Protein AF-A0A4Q7UZD8-F1 (afdb_monomer_lite)

Sequence (197 aa):
MGLLNLTPHPVRVYHEKTPDRIRDLDEGLLFRIDPTEAPARLAMSDVGITWDVMDDYNTNYLAPVRRVRFGQVDNLPDPEEGTWLVVPLLVARDQPDRRDLLFPTREVRNMDGTVVGCRGFGQVDCGDGDGVDLTLGWSNSDTGPTGMRLYALDAGESPRWAVPHARVAEVPLMERGHHEGDRFRLVFAGDRFGRMR

Radius of gyration: 23.86 Å; chains: 1; bounding box: 34×53×60 Å

pLDDT: mean 74.4, std 25.61, range [25.83, 98.5]

Secondary structure (DSSP, 8-state):
-EEEE-SSS-EEEE-TTS-SEESSSSTTEEEEEPBPSS--EEEEEEEEEEEEEEE-SS-EEEEEEEEEEEEEEES-PPP-TTEEEE--HHHHHH-TT-TTEEEEEEEEEETTS-EEEEEEEE------S---EEE---S-TTSGGGG-------TT----S--TT---------S----TT-EEE----SS------

Organism: Pseudonocardia sediminis (NCBI:txid1397368)

Foldseek 3Di:
DAEAELEPAKAWAFAPPDDLEDADLVVRTPDIHGHDPHHKDFDKDWPDWDFDWDDPPPDTDTDIDTDMDTDHIPPDDDDDPPYAYEHDPVNLVNCVVDPRYWYADQFRAYPVRHTPHHNDIDHDCSPPPDWAKAFADDLDPPPPPPDDWGFGDHPPDDDPRDDPPTPTDDDPDPDDDDDGGDIDTDDDPDDPDDDDD

Structure (mmCIF, N/CA/C/O backbone):
data_AF-A0A4Q7UZD8-F1
#
_entry.id   AF-A0A4Q7UZD8-F1
#
loop_
_atom_site.group_PDB
_atom_site.id
_atom_site.type_symbol
_atom_site.label_atom_id
_atom_site.label_alt_id
_atom_site.label_comp_id
_atom_site.label_asym_id
_atom_site.label_entity_id
_atom_site.label_seq_id
_atom_site.pdbx_PDB_ins_code
_atom_site.Cartn_x
_atom_site.Cartn_y
_atom_site.Cartn_z
_atom_site.occupancy
_atom_site.B_iso_or_equiv
_atom_site.auth_seq_id
_atom_site.auth_comp_id
_atom_site.auth_asym_id
_atom_site.auth_atom_id
_atom_site.pdbx_PDB_model_num
ATOM 1 N N . MET A 1 1 ? 0.522 -20.191 8.958 1.00 63.56 1 MET A N 1
ATOM 2 C CA . MET A 1 1 ? 0.437 -18.761 8.618 1.00 63.56 1 MET A CA 1
ATOM 3 C C . MET A 1 1 ? 0.032 -18.645 7.153 1.00 63.56 1 MET A C 1
ATOM 5 O O . MET A 1 1 ? 0.736 -19.221 6.329 1.00 63.56 1 MET A O 1
ATOM 9 N N . GLY A 1 2 ? -1.087 -17.996 6.836 1.00 89.50 2 GLY A N 1
ATOM 10 C CA . GLY A 1 2 ? -1.523 -17.681 5.472 1.00 89.50 2 GLY A CA 1
ATOM 11 C C . GLY A 1 2 ? -1.061 -16.290 5.032 1.00 89.50 2 GLY A C 1
ATOM 12 O O . GLY A 1 2 ? -0.738 -15.448 5.869 1.00 89.50 2 GLY A O 1
ATOM 13 N N . LEU A 1 3 ? -1.011 -16.053 3.720 1.00 94.38 3 LEU A N 1
ATOM 14 C CA . LEU A 1 3 ? -0.659 -14.758 3.135 1.00 94.38 3 LEU A CA 1
ATOM 15 C C . LEU A 1 3 ? -1.642 -14.432 2.010 1.00 94.38 3 LEU A C 1
ATOM 17 O O . LEU A 1 3 ? -1.726 -15.177 1.033 1.00 94.38 3 LEU A O 1
ATOM 21 N N . LEU A 1 4 ? -2.379 -13.332 2.153 1.00 96.44 4 LEU A N 1
ATOM 22 C CA . LEU A 1 4 ? -3.428 -12.922 1.222 1.00 96.44 4 LEU A CA 1
ATOM 23 C C . LEU A 1 4 ? -3.040 -11.624 0.516 1.00 96.44 4 LEU A C 1
ATOM 25 O O . LEU A 1 4 ? -2.710 -10.636 1.166 1.00 96.44 4 LEU A O 1
ATOM 29 N N . ASN A 1 5 ? -3.088 -11.605 -0.815 1.00 97.62 5 ASN A N 1
ATOM 30 C CA . ASN A 1 5 ? -2.762 -10.411 -1.588 1.00 97.62 5 ASN A CA 1
ATOM 31 C C . ASN A 1 5 ? -4.015 -9.576 -1.881 1.00 97.62 5 ASN A C 1
ATOM 33 O O . ASN A 1 5 ? -4.836 -9.915 -2.732 1.00 97.62 5 ASN A O 1
ATOM 37 N N . LEU A 1 6 ? -4.126 -8.447 -1.191 1.00 97.62 6 LEU A N 1
ATOM 38 C CA . LEU A 1 6 ? -5.164 -7.436 -1.367 1.00 97.62 6 LEU A CA 1
ATOM 39 C C . LEU A 1 6 ? -4.664 -6.244 -2.202 1.00 97.62 6 LEU A C 1
ATOM 41 O O . LEU A 1 6 ? -5.244 -5.162 -2.153 1.00 97.62 6 LEU A O 1
ATOM 45 N N . THR A 1 7 ? -3.585 -6.409 -2.970 1.00 95.81 7 THR A N 1
ATOM 46 C CA . THR A 1 7 ? -3.162 -5.437 -3.988 1.00 95.81 7 THR A CA 1
ATOM 47 C C . THR A 1 7 ? -3.746 -5.801 -5.363 1.00 95.81 7 THR A C 1
ATOM 49 O O . THR A 1 7 ? -4.088 -6.959 -5.589 1.00 95.81 7 THR A O 1
ATOM 52 N N . PRO A 1 8 ? -3.861 -4.856 -6.319 1.00 93.69 8 PRO A N 1
ATOM 53 C CA . PRO A 1 8 ? -4.478 -5.128 -7.626 1.00 93.69 8 PRO A CA 1
ATOM 54 C C . PRO A 1 8 ? -3.662 -6.034 -8.557 1.00 93.69 8 PRO A C 1
ATOM 56 O O . PRO A 1 8 ? -4.150 -6.435 -9.614 1.00 93.69 8 PRO A O 1
ATOM 59 N N . HIS A 1 9 ? -2.396 -6.292 -8.229 1.00 92.69 9 HIS A N 1
ATOM 60 C CA . HIS A 1 9 ? -1.462 -6.978 -9.113 1.00 92.69 9 HIS A CA 1
ATOM 61 C C . HIS A 1 9 ? -0.757 -8.122 -8.383 1.00 92.69 9 HIS A C 1
ATOM 63 O O . HIS A 1 9 ? -0.622 -8.086 -7.158 1.00 92.69 9 HIS A O 1
ATOM 69 N N . PRO A 1 10 ? -0.274 -9.141 -9.114 1.00 95.50 10 PRO A N 1
ATOM 70 C CA . PRO A 1 10 ? 0.515 -10.202 -8.510 1.00 95.50 10 PRO A CA 1
ATOM 71 C C . PRO A 1 10 ? 1.761 -9.647 -7.826 1.00 95.50 10 PRO A C 1
ATOM 73 O O . PRO A 1 10 ? 2.527 -8.890 -8.428 1.00 95.50 10 PRO A O 1
ATOM 76 N N . VAL A 1 11 ? 1.996 -10.078 -6.591 1.00 97.00 11 VAL A N 1
ATOM 77 C CA . VAL A 1 11 ? 3.209 -9.738 -5.850 1.00 97.00 11 VAL A CA 1
ATOM 78 C C . VAL A 1 11 ? 4.218 -10.857 -6.058 1.00 97.00 11 VAL A C 1
ATOM 80 O O . VAL A 1 11 ? 3.999 -11.989 -5.629 1.00 97.00 11 VAL A O 1
ATOM 83 N N . ARG A 1 12 ? 5.321 -10.546 -6.742 1.00 98.00 12 ARG A N 1
ATOM 84 C CA . ARG A 1 12 ? 6.487 -11.431 -6.850 1.00 98.00 12 ARG A CA 1
ATOM 85 C C . ARG A 1 12 ? 7.491 -11.067 -5.771 1.00 98.00 12 ARG A C 1
ATOM 87 O O . ARG A 1 12 ? 7.874 -9.901 -5.668 1.00 98.00 12 ARG A O 1
ATOM 94 N N . VAL A 1 13 ? 7.920 -12.065 -5.011 1.00 98.06 13 VAL A N 1
ATOM 95 C CA . VAL A 1 13 ? 8.935 -11.912 -3.973 1.00 98.06 13 VAL A CA 1
ATOM 96 C C . VAL A 1 13 ? 10.220 -12.559 -4.457 1.00 98.06 13 VAL A C 1
ATOM 98 O O . VAL A 1 13 ? 10.238 -13.745 -4.783 1.00 98.06 13 VAL A O 1
ATOM 101 N N . TYR A 1 14 ? 11.284 -11.772 -4.513 1.00 98.50 14 TYR A N 1
ATOM 102 C CA . TYR A 1 14 ? 12.610 -12.189 -4.945 1.00 98.50 14 TYR A CA 1
ATOM 103 C C . TYR A 1 14 ? 13.543 -12.374 -3.753 1.00 98.50 14 TYR A C 1
ATOM 105 O O . TYR A 1 14 ? 13.327 -11.827 -2.671 1.00 98.50 14 TYR A O 1
ATOM 113 N N . HIS A 1 15 ? 14.612 -13.129 -3.968 1.00 98.25 15 HIS A N 1
ATOM 114 C CA . HIS A 1 15 ? 15.669 -13.301 -2.992 1.00 98.25 15 HIS A CA 1
ATOM 115 C C . HIS A 1 15 ? 16.351 -11.960 -2.686 1.00 98.25 15 HIS A C 1
ATOM 117 O O . HIS A 1 15 ? 16.566 -11.136 -3.568 1.00 98.25 15 HIS A O 1
ATOM 123 N N . GLU A 1 16 ? 16.776 -11.761 -1.440 1.00 96.88 16 GLU A N 1
ATOM 124 C CA . GLU A 1 16 ? 17.434 -10.531 -0.967 1.00 96.88 16 GLU A CA 1
ATOM 125 C C . GLU A 1 16 ? 18.644 -10.108 -1.823 1.00 96.88 16 GLU A C 1
ATOM 127 O O . GLU A 1 16 ? 18.924 -8.925 -1.992 1.00 96.88 16 GLU A O 1
ATOM 132 N N . LYS A 1 17 ? 19.352 -11.088 -2.394 1.00 96.75 17 LYS A N 1
ATOM 133 C CA . LYS A 1 17 ? 20.517 -10.874 -3.273 1.00 96.75 17 LYS A CA 1
ATOM 134 C C . LYS A 1 17 ? 20.163 -10.561 -4.731 1.00 96.75 17 LYS A C 1
ATOM 136 O O . LYS A 1 17 ? 21.075 -10.268 -5.500 1.00 96.75 17 LYS A O 1
ATOM 141 N N . THR A 1 18 ? 18.894 -10.658 -5.128 1.00 97.25 18 THR A N 1
ATOM 142 C CA . THR A 1 18 ? 18.463 -10.302 -6.485 1.00 97.25 18 THR A CA 1
ATOM 143 C C . THR A 1 18 ? 18.780 -8.823 -6.728 1.00 97.25 18 THR A C 1
ATOM 145 O O . THR A 1 18 ? 18.475 -7.996 -5.862 1.00 97.25 18 THR A O 1
ATOM 148 N N . PRO A 1 19 ? 19.413 -8.462 -7.857 1.00 96.12 19 PRO A N 1
ATOM 149 C CA . PRO A 1 19 ? 19.775 -7.079 -8.145 1.00 96.12 19 PRO A CA 1
ATOM 150 C C . PRO A 1 19 ? 18.537 -6.191 -8.312 1.00 96.12 19 PRO A C 1
ATOM 152 O O . PRO A 1 19 ? 17.430 -6.666 -8.551 1.00 96.12 19 PRO A O 1
ATOM 155 N N . ASP A 1 20 ? 18.724 -4.872 -8.223 1.00 95.81 20 ASP A N 1
ATOM 156 C CA . ASP A 1 20 ? 17.628 -3.901 -8.382 1.00 95.81 20 ASP A CA 1
ATOM 157 C C . ASP A 1 20 ? 16.955 -3.970 -9.756 1.00 95.81 20 ASP A C 1
ATOM 159 O O . ASP A 1 20 ? 15.787 -3.599 -9.895 1.00 95.81 20 ASP A O 1
ATOM 163 N N . ARG A 1 21 ? 17.695 -4.434 -10.769 1.00 97.12 21 ARG A N 1
ATOM 164 C CA . ARG A 1 21 ? 17.216 -4.614 -12.135 1.00 97.12 21 ARG A CA 1
ATOM 165 C C . ARG A 1 21 ? 17.503 -6.022 -12.623 1.00 97.12 21 ARG A C 1
ATOM 167 O O . ARG A 1 21 ? 18.649 -6.459 -12.582 1.00 97.12 21 ARG A O 1
ATOM 174 N N . ILE A 1 22 ? 16.468 -6.675 -13.136 1.00 97.12 22 ILE A N 1
ATOM 175 C CA . ILE A 1 22 ? 16.534 -8.013 -13.727 1.00 97.12 22 ILE A CA 1
ATOM 176 C C . ILE A 1 22 ? 16.013 -7.985 -15.165 1.00 97.12 22 ILE A C 1
ATOM 178 O O . ILE A 1 22 ? 15.185 -7.145 -15.535 1.00 97.12 22 ILE A O 1
ATOM 182 N N . ARG A 1 23 ? 16.515 -8.903 -15.995 1.00 96.19 23 ARG A N 1
ATOM 183 C CA . ARG A 1 23 ? 15.996 -9.129 -17.354 1.00 96.19 23 ARG A CA 1
ATOM 184 C C . ARG A 1 23 ? 15.004 -10.290 -17.380 1.00 96.19 23 ARG A C 1
ATOM 186 O O . ARG A 1 23 ? 14.003 -10.195 -18.082 1.00 96.19 23 ARG A O 1
ATOM 193 N N . ASP A 1 24 ? 15.292 -11.345 -16.628 1.00 95.94 24 ASP A N 1
ATOM 194 C CA . ASP A 1 24 ? 14.446 -12.526 -16.492 1.00 95.94 24 ASP A CA 1
ATOM 195 C C . ASP A 1 24 ? 13.641 -12.438 -15.187 1.00 95.94 24 ASP A C 1
ATOM 197 O O . ASP A 1 24 ? 14.206 -12.151 -14.135 1.00 95.94 24 ASP A O 1
ATOM 201 N N . LEU A 1 25 ? 12.324 -12.645 -15.259 1.00 94.25 25 LEU A N 1
ATOM 202 C CA . LEU A 1 25 ? 11.423 -12.560 -14.103 1.00 94.25 25 LEU A CA 1
ATOM 203 C C . LEU A 1 25 ? 11.497 -13.784 -13.189 1.00 94.25 25 LEU A C 1
ATOM 205 O O . LEU A 1 25 ? 11.001 -13.719 -12.064 1.00 94.25 25 LEU A O 1
ATOM 209 N N . ASP A 1 26 ? 12.093 -14.877 -13.658 1.00 95.44 26 ASP A N 1
ATOM 210 C CA . ASP A 1 26 ? 12.259 -16.089 -12.859 1.00 95.44 26 ASP A CA 1
ATOM 211 C C . ASP A 1 26 ? 13.594 -16.081 -12.088 1.00 95.44 26 ASP A C 1
ATOM 213 O O . ASP A 1 26 ? 13.777 -16.836 -11.128 1.00 95.44 26 ASP A O 1
ATOM 217 N N . GLU A 1 27 ? 14.521 -15.180 -12.438 1.00 93.25 27 GLU A N 1
ATOM 218 C CA . GLU A 1 27 ? 15.825 -15.071 -11.786 1.00 93.25 27 GLU A CA 1
ATOM 219 C C . GLU A 1 27 ? 15.692 -14.607 -10.326 1.00 93.25 27 GLU A C 1
ATOM 221 O O . GLU A 1 27 ? 15.364 -13.460 -10.012 1.00 93.25 27 GLU A O 1
ATOM 226 N N . GLY A 1 28 ? 15.977 -15.525 -9.400 1.00 95.06 28 GLY A N 1
ATOM 227 C CA . GLY A 1 28 ? 15.896 -15.264 -7.966 1.00 95.06 28 GLY A CA 1
ATOM 228 C C . GLY A 1 28 ? 14.466 -15.106 -7.444 1.00 95.06 28 GLY A C 1
ATOM 229 O O . GLY A 1 28 ? 14.298 -14.616 -6.328 1.00 95.06 28 GLY A O 1
ATOM 230 N N . LEU A 1 29 ? 13.446 -15.494 -8.218 1.00 98.06 29 LEU A N 1
ATOM 231 C CA . LEU A 1 29 ? 12.058 -15.533 -7.764 1.00 98.06 29 LEU A CA 1
ATOM 232 C C . LEU A 1 29 ? 11.904 -16.596 -6.667 1.00 98.06 29 LEU A C 1
ATOM 234 O O . LEU A 1 29 ? 12.245 -17.760 -6.865 1.00 98.06 29 LEU A O 1
ATOM 238 N N . LEU A 1 30 ? 11.381 -16.200 -5.508 1.00 97.44 30 LEU A N 1
ATOM 239 C CA . LEU A 1 30 ? 11.072 -17.122 -4.414 1.00 97.44 30 LEU A CA 1
ATOM 240 C C . LEU A 1 30 ? 9.645 -17.643 -4.535 1.00 97.44 30 LEU A C 1
ATOM 242 O O . LEU A 1 30 ? 9.412 -18.847 -4.491 1.00 97.44 30 LEU A O 1
ATOM 246 N N . PHE A 1 31 ? 8.683 -16.730 -4.667 1.00 96.62 31 PHE A N 1
ATOM 247 C CA . PHE A 1 31 ? 7.274 -17.071 -4.822 1.00 96.62 31 PHE A CA 1
ATOM 248 C C . PHE A 1 31 ? 6.472 -15.899 -5.390 1.00 96.62 31 PHE A C 1
ATOM 250 O O . PHE A 1 31 ? 6.917 -14.748 -5.425 1.00 96.62 31 PHE A O 1
ATOM 257 N N . ARG A 1 32 ? 5.253 -16.214 -5.827 1.00 96.75 32 ARG A N 1
ATOM 258 C CA . ARG A 1 32 ? 4.264 -15.272 -6.347 1.00 96.75 32 ARG A CA 1
ATOM 259 C C . ARG A 1 32 ? 2.961 -15.426 -5.571 1.00 96.75 32 ARG A C 1
ATOM 261 O O . ARG A 1 32 ? 2.536 -16.546 -5.313 1.00 96.75 32 ARG A O 1
ATOM 268 N N . ILE A 1 33 ? 2.325 -14.301 -5.256 1.00 96.69 33 ILE A N 1
ATOM 269 C CA . ILE A 1 33 ? 1.005 -14.248 -4.626 1.00 96.69 33 ILE A CA 1
ATOM 270 C C . ILE A 1 33 ? 0.050 -13.551 -5.592 1.00 96.69 33 ILE A C 1
ATOM 272 O O . ILE A 1 33 ? 0.226 -12.368 -5.906 1.00 96.69 33 ILE A O 1
ATOM 276 N N . ASP A 1 34 ? -0.944 -14.278 -6.085 1.00 96.88 34 ASP A N 1
ATOM 277 C CA . ASP A 1 34 ? -1.954 -13.714 -6.976 1.00 96.88 34 ASP A CA 1
ATOM 278 C C . ASP A 1 34 ? -2.943 -12.828 -6.212 1.00 96.88 34 ASP A C 1
ATOM 280 O O . ASP A 1 34 ? -3.218 -13.091 -5.040 1.00 96.88 34 ASP A O 1
ATOM 284 N N . PRO A 1 35 ? -3.432 -11.746 -6.841 1.00 96.75 35 PRO A N 1
ATOM 285 C CA . PRO A 1 35 ? -4.376 -10.843 -6.206 1.00 96.75 35 PRO A CA 1
ATOM 286 C C . PRO A 1 35 ? -5.700 -11.558 -5.932 1.00 96.75 35 PRO A C 1
ATOM 288 O O . PRO A 1 35 ? -6.142 -12.410 -6.703 1.00 96.75 35 PRO A O 1
ATOM 291 N N . THR A 1 36 ? -6.344 -11.175 -4.839 1.00 95.38 36 THR A N 1
ATOM 292 C CA . THR A 1 36 ? -7.742 -11.527 -4.574 1.00 95.38 36 THR A CA 1
ATOM 293 C C . THR A 1 36 ? -8.690 -10.788 -5.517 1.00 95.38 36 THR A C 1
ATOM 295 O O . THR A 1 36 ? -8.329 -9.784 -6.135 1.00 95.38 36 THR A O 1
ATOM 298 N N . GLU A 1 37 ? -9.932 -11.265 -5.605 1.00 92.31 37 GLU A N 1
ATOM 299 C CA . GLU A 1 37 ? -10.975 -10.634 -6.425 1.00 92.31 37 GLU A CA 1
ATOM 300 C C . GLU A 1 37 ? -11.352 -9.225 -5.938 1.00 92.31 37 GLU A C 1
ATOM 302 O O . GLU A 1 37 ? -11.777 -8.391 -6.737 1.00 92.31 37 GLU A O 1
ATOM 307 N N . ALA A 1 38 ? -11.157 -8.941 -4.645 1.00 93.56 38 ALA A N 1
ATOM 308 C CA . ALA A 1 38 ? -11.487 -7.667 -4.016 1.00 93.56 38 ALA A CA 1
ATOM 309 C C . ALA A 1 38 ? -10.258 -7.046 -3.318 1.00 93.56 38 ALA A C 1
ATOM 311 O O . ALA A 1 38 ? -10.108 -7.170 -2.103 1.00 93.56 38 ALA A O 1
ATOM 312 N N . PRO A 1 39 ? -9.370 -6.359 -4.063 1.00 95.06 39 PRO A N 1
ATOM 313 C CA . PRO A 1 39 ? -8.236 -5.652 -3.481 1.00 95.06 39 PRO A CA 1
ATOM 314 C C . PRO A 1 39 ? -8.673 -4.565 -2.492 1.00 95.06 39 PRO A C 1
ATOM 316 O O . PRO A 1 39 ? -9.605 -3.801 -2.769 1.00 95.06 39 PRO A O 1
ATOM 319 N N . ALA A 1 40 ? -7.935 -4.439 -1.391 1.00 95.75 40 ALA A N 1
ATOM 320 C CA . ALA A 1 40 ? -8.118 -3.371 -0.422 1.00 95.75 40 ALA A CA 1
ATOM 321 C C . ALA A 1 40 ? -7.672 -2.038 -1.031 1.00 95.75 40 ALA A C 1
ATOM 323 O O . ALA A 1 40 ? -6.594 -1.926 -1.635 1.00 95.75 40 ALA A O 1
ATOM 324 N N . ARG A 1 41 ? -8.494 -1.002 -0.871 1.00 93.19 41 ARG A N 1
ATOM 325 C CA . ARG A 1 41 ? -8.234 0.305 -1.476 1.00 93.19 41 ARG A CA 1
ATOM 326 C C . ARG A 1 41 ? -8.690 1.423 -0.559 1.00 93.19 41 ARG A C 1
ATOM 328 O O . ARG A 1 41 ? -9.793 1.400 -0.039 1.00 93.19 41 ARG A O 1
ATOM 335 N N . LEU A 1 42 ? -7.845 2.439 -0.434 1.00 93.56 42 LEU A N 1
ATOM 336 C CA . LEU A 1 42 ? -8.239 3.703 0.167 1.00 93.56 42 LEU A CA 1
ATOM 337 C C . LEU A 1 42 ? -9.153 4.445 -0.814 1.00 93.56 42 LEU A C 1
ATOM 339 O O . LEU A 1 42 ? -8.736 4.737 -1.945 1.00 93.56 42 LEU A O 1
ATOM 343 N N . ALA A 1 43 ? -10.392 4.718 -0.406 1.00 90.31 43 ALA A N 1
ATOM 344 C CA . ALA A 1 43 ? -11.347 5.456 -1.217 1.00 90.31 43 ALA A CA 1
ATOM 345 C C . ALA A 1 43 ? -10.779 6.834 -1.574 1.00 90.31 43 ALA A C 1
ATOM 347 O O . ALA A 1 43 ? -10.112 7.488 -0.771 1.00 90.31 43 ALA A O 1
ATOM 348 N N . MET A 1 44 ? -11.036 7.284 -2.799 1.00 91.50 44 MET A N 1
ATOM 349 C CA . MET A 1 44 ? -10.484 8.530 -3.315 1.00 91.50 44 MET A CA 1
ATOM 350 C C . MET A 1 44 ? -11.518 9.225 -4.194 1.00 91.50 44 MET A C 1
ATOM 352 O O . MET A 1 44 ? -11.945 8.679 -5.210 1.00 91.50 44 MET A O 1
ATOM 356 N N . SER A 1 45 ? -11.906 10.439 -3.813 1.00 90.94 45 SER A N 1
ATOM 357 C CA . SER A 1 45 ? -12.861 11.265 -4.557 1.00 90.94 45 SER A CA 1
ATOM 358 C C . SER A 1 45 ? -12.183 12.515 -5.110 1.00 90.94 45 SER A C 1
ATOM 360 O O . SER A 1 45 ? -11.418 13.169 -4.396 1.00 90.94 45 SER A O 1
ATOM 362 N N . ASP A 1 46 ? -12.498 12.871 -6.355 1.00 92.12 46 ASP A N 1
ATOM 363 C CA . ASP A 1 46 ? -12.143 14.176 -6.917 1.00 92.12 46 ASP A CA 1
ATOM 364 C C . ASP A 1 46 ? -12.968 15.270 -6.231 1.00 92.12 46 ASP A C 1
ATOM 366 O O . ASP A 1 46 ? -14.185 15.139 -6.091 1.00 92.12 46 ASP A O 1
ATOM 370 N N . VAL A 1 47 ? -12.301 16.332 -5.787 1.00 92.25 47 VAL A N 1
ATOM 371 C CA . VAL A 1 47 ? -12.948 17.505 -5.182 1.00 92.25 47 VAL A CA 1
ATOM 372 C C . VAL A 1 47 ? -12.824 18.757 -6.054 1.00 92.25 47 VAL A C 1
ATOM 374 O O . VAL A 1 47 ? -13.297 19.820 -5.656 1.00 92.25 47 VAL A O 1
ATOM 377 N N . GLY A 1 48 ? -12.215 18.647 -7.238 1.00 92.38 48 GLY A N 1
ATOM 378 C CA . GLY A 1 48 ? -12.140 19.701 -8.242 1.00 92.38 48 GLY A CA 1
ATOM 379 C C . GLY A 1 48 ? -10.796 19.753 -8.970 1.00 92.38 48 GLY A C 1
ATOM 380 O O . GLY A 1 48 ? -9.804 19.144 -8.569 1.00 92.38 48 GLY A O 1
ATOM 381 N N . ILE A 1 49 ? -10.755 20.552 -10.035 1.00 92.44 49 ILE A N 1
ATOM 382 C CA . ILE A 1 49 ? -9.546 20.819 -10.820 1.00 92.44 49 ILE A CA 1
ATOM 383 C C . ILE A 1 49 ? -9.238 22.313 -10.735 1.00 92.44 49 ILE A C 1
ATOM 385 O O . ILE A 1 49 ? -10.108 23.142 -11.006 1.00 92.44 49 ILE A O 1
ATOM 389 N N . THR A 1 50 ? -8.003 22.650 -10.370 1.00 91.69 50 THR A N 1
ATOM 390 C CA . THR A 1 50 ? -7.438 23.995 -10.531 1.00 91.69 50 THR A CA 1
ATOM 391 C C . THR A 1 50 ? -6.459 23.995 -11.698 1.00 91.69 50 THR A C 1
ATOM 393 O O . THR A 1 50 ? -5.955 22.946 -12.086 1.00 91.69 50 THR A O 1
ATOM 396 N N . TRP A 1 51 ? -6.214 25.156 -12.297 1.00 91.38 51 TRP A N 1
ATOM 397 C CA . TRP A 1 51 ? -5.134 25.331 -13.266 1.00 91.38 51 TRP A CA 1
ATOM 398 C C . TRP A 1 51 ? -4.062 26.171 -12.598 1.00 91.38 51 TRP A C 1
ATOM 400 O O . TRP A 1 51 ? -4.329 27.323 -12.258 1.00 91.38 51 TRP A O 1
ATOM 410 N N . ASP A 1 52 ? -2.888 25.589 -12.392 1.00 88.62 52 ASP A N 1
ATOM 411 C CA . ASP A 1 52 ? -1.775 26.260 -11.729 1.00 88.62 52 ASP A CA 1
ATOM 412 C C . ASP A 1 52 ? -0.619 26.465 -12.707 1.00 88.62 52 ASP A C 1
ATOM 414 O O . ASP A 1 52 ? -0.411 25.683 -13.642 1.00 88.62 52 ASP A O 1
ATOM 418 N N . VAL A 1 53 ? 0.114 27.557 -12.495 1.00 88.88 53 VAL A N 1
ATOM 419 C CA . VAL A 1 53 ? 1.344 27.844 -13.232 1.00 88.88 53 VAL A CA 1
ATOM 420 C C . VAL A 1 53 ? 2.484 27.103 -12.548 1.00 88.88 53 VAL A C 1
ATOM 422 O O . VAL A 1 53 ? 2.762 27.326 -11.372 1.00 88.88 53 VAL A O 1
ATOM 425 N N . MET A 1 54 ? 3.133 26.217 -13.293 1.00 87.38 54 MET A N 1
ATOM 426 C CA . MET A 1 54 ? 4.331 25.499 -12.878 1.00 87.38 54 MET A CA 1
ATOM 427 C C . MET A 1 54 ? 5.528 26.100 -13.616 1.00 87.38 54 MET A C 1
ATOM 429 O O . MET A 1 54 ? 5.471 26.265 -14.833 1.00 87.38 54 MET A O 1
ATOM 433 N N . ASP A 1 55 ? 6.587 26.426 -12.883 1.00 88.75 55 ASP A N 1
ATOM 434 C CA . ASP A 1 55 ? 7.819 27.021 -13.413 1.00 88.75 55 ASP A CA 1
ATOM 435 C C . ASP A 1 55 ? 8.946 25.973 -13.388 1.00 88.75 55 ASP A C 1
ATOM 437 O O . ASP A 1 55 ? 9.179 25.346 -12.350 1.00 88.75 55 ASP A O 1
ATOM 441 N N . ASP A 1 56 ? 9.625 25.758 -14.522 1.00 81.94 56 ASP A N 1
ATOM 442 C CA . ASP A 1 56 ? 10.825 24.907 -14.631 1.00 81.94 56 ASP A CA 1
ATOM 443 C C . ASP A 1 56 ? 12.147 25.700 -14.708 1.00 81.94 56 ASP A C 1
ATOM 445 O O . ASP A 1 56 ? 13.142 25.217 -15.252 1.00 81.94 56 ASP A O 1
ATOM 449 N N . TYR A 1 57 ? 12.168 26.906 -14.132 1.00 74.00 57 TYR A N 1
ATOM 450 C CA . TYR A 1 57 ? 13.217 27.935 -14.190 1.00 74.00 57 TYR A CA 1
ATOM 451 C C . TYR A 1 57 ? 13.347 28.664 -15.532 1.00 74.00 57 TYR A C 1
ATOM 453 O O . TYR A 1 57 ? 13.866 29.781 -15.551 1.00 74.00 57 TYR A O 1
ATOM 461 N N . ASN A 1 58 ? 12.903 28.073 -16.646 1.00 81.12 58 ASN A N 1
ATOM 462 C CA . ASN A 1 58 ? 13.022 28.670 -17.980 1.00 81.12 58 ASN A CA 1
ATOM 463 C C . ASN A 1 58 ? 11.676 28.840 -18.690 1.00 81.12 58 ASN A C 1
ATOM 465 O O . ASN A 1 58 ? 11.599 29.572 -19.681 1.00 81.12 58 ASN A O 1
ATOM 469 N N . THR A 1 59 ? 10.622 28.147 -18.264 1.00 82.81 59 THR A N 1
ATOM 470 C CA . THR A 1 59 ? 9.307 28.199 -18.905 1.00 82.81 59 THR A CA 1
ATOM 471 C C . THR A 1 59 ? 8.186 27.997 -17.891 1.00 82.81 59 THR A C 1
ATOM 473 O O . THR A 1 59 ? 8.241 27.125 -17.027 1.00 82.81 59 THR A O 1
ATOM 476 N N . ASN A 1 60 ? 7.125 28.789 -18.057 1.00 88.75 60 ASN A N 1
ATOM 477 C CA . ASN A 1 60 ? 5.882 28.636 -17.315 1.00 88.75 60 ASN A CA 1
ATOM 478 C C . ASN A 1 60 ? 4.913 27.735 -18.086 1.00 88.75 60 ASN A C 1
ATOM 480 O O . ASN A 1 60 ? 4.525 28.052 -19.214 1.00 88.75 60 ASN A O 1
ATOM 484 N N . TYR A 1 61 ? 4.469 26.656 -17.449 1.00 90.69 61 TYR A N 1
ATOM 485 C CA . TYR A 1 61 ? 3.441 25.753 -17.958 1.00 90.69 61 TYR A CA 1
ATOM 486 C C . TYR A 1 61 ? 2.150 25.940 -17.172 1.00 90.69 61 TYR A C 1
ATOM 488 O O . TYR A 1 61 ? 2.167 25.993 -15.946 1.00 90.69 61 TYR A O 1
ATOM 496 N N . LEU A 1 62 ? 1.017 25.989 -17.871 1.00 92.31 62 LEU A N 1
ATOM 497 C CA . LEU A 1 62 ? -0.286 25.885 -17.226 1.00 92.31 62 LEU A CA 1
ATOM 498 C C . LEU A 1 62 ? -0.670 24.406 -17.148 1.00 92.31 62 LEU A C 1
ATOM 500 O O . LEU A 1 62 ? -0.872 23.766 -18.182 1.00 92.31 62 LEU A O 1
ATOM 504 N N . ALA A 1 63 ? -0.773 23.869 -15.936 1.00 91.94 63 ALA A N 1
ATOM 505 C CA . ALA A 1 63 ? -1.082 22.463 -15.714 1.00 91.94 63 ALA A CA 1
ATOM 506 C C . ALA A 1 63 ? -2.381 22.297 -14.913 1.00 91.94 63 ALA A C 1
ATOM 508 O O . ALA A 1 63 ? -2.614 23.034 -13.949 1.00 91.94 63 ALA A O 1
ATOM 509 N N . PRO A 1 64 ? -3.236 21.324 -15.274 1.00 94.06 64 PRO A N 1
ATOM 510 C CA . PRO A 1 64 ? -4.393 20.989 -14.466 1.00 94.06 64 PRO A CA 1
ATOM 511 C C . PRO A 1 64 ? -3.935 20.236 -13.210 1.00 94.06 64 PRO A C 1
ATOM 513 O O . PRO A 1 64 ? -3.336 19.163 -13.288 1.00 94.06 64 PRO A O 1
ATOM 516 N N . VAL A 1 65 ? -4.261 20.776 -12.043 1.00 93.38 65 VAL A N 1
ATOM 517 C CA . VAL A 1 65 ? -4.012 20.167 -10.738 1.00 93.38 65 VAL A CA 1
ATOM 518 C C . VAL A 1 65 ? -5.327 19.624 -10.203 1.00 93.38 65 VAL A C 1
ATOM 520 O O . VAL A 1 65 ? -6.257 20.365 -9.878 1.00 93.38 65 VAL A O 1
ATOM 523 N N . ARG A 1 66 ? -5.416 18.297 -10.109 1.00 93.56 66 ARG A N 1
ATOM 524 C CA . ARG A 1 66 ? -6.586 17.627 -9.543 1.00 93.56 66 ARG A CA 1
ATOM 525 C C . ARG A 1 66 ? -6.462 17.578 -8.027 1.00 93.56 66 ARG A C 1
ATOM 527 O O . ARG A 1 66 ? -5.492 17.041 -7.492 1.00 93.56 66 ARG A O 1
ATOM 534 N N . ARG A 1 67 ? -7.463 18.109 -7.333 1.00 91.69 67 ARG A N 1
ATOM 535 C CA . ARG A 1 67 ? -7.565 18.020 -5.879 1.00 91.69 67 ARG A CA 1
ATOM 536 C C . ARG A 1 67 ? -8.360 16.782 -5.516 1.00 91.69 67 ARG A C 1
ATOM 538 O O . ARG A 1 67 ? -9.414 16.510 -6.077 1.00 91.69 67 ARG A O 1
ATOM 545 N N . VAL A 1 68 ? -7.845 16.025 -4.563 1.00 92.31 68 VAL A N 1
ATOM 546 C CA . VAL A 1 68 ? -8.355 14.695 -4.235 1.00 92.31 68 VAL A CA 1
ATOM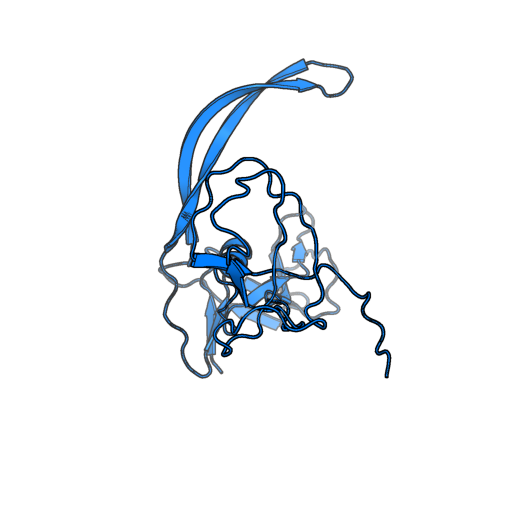 547 C C . VAL A 1 68 ? -8.518 14.584 -2.730 1.00 92.31 68 VAL A C 1
ATOM 549 O O . VAL A 1 68 ? -7.721 15.130 -1.966 1.00 92.31 68 VAL A O 1
ATOM 552 N N . ARG A 1 69 ? -9.579 13.907 -2.301 1.00 91.31 69 ARG A N 1
ATOM 553 C CA . ARG A 1 69 ? -9.854 13.619 -0.895 1.00 91.31 69 ARG A CA 1
ATOM 554 C C . ARG A 1 69 ? -9.834 12.112 -0.698 1.00 91.31 69 ARG A C 1
ATOM 556 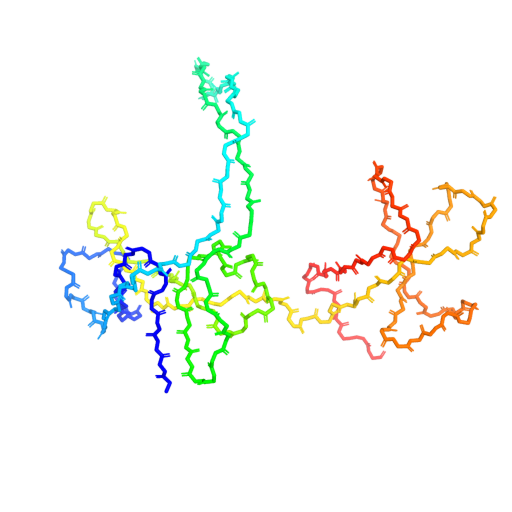O O . ARG A 1 69 ? -10.500 11.396 -1.444 1.00 91.31 69 ARG A O 1
ATOM 563 N N . PHE A 1 70 ? -9.080 11.664 0.298 1.00 89.62 70 PHE A N 1
ATOM 564 C CA . PHE A 1 70 ? -9.103 10.276 0.742 1.00 89.62 70 PHE A CA 1
ATOM 565 C C . PHE A 1 70 ? -10.290 10.044 1.681 1.00 89.62 70 PHE A C 1
ATOM 567 O O . PHE A 1 70 ? -10.625 10.911 2.492 1.00 89.62 70 PHE A O 1
ATOM 574 N N . GLY A 1 71 ? -10.960 8.912 1.496 1.00 89.81 71 GLY A N 1
ATOM 575 C CA . GLY A 1 71 ? -12.053 8.424 2.329 1.00 89.81 71 GLY A CA 1
ATOM 576 C C . GLY A 1 71 ? -11.602 7.244 3.186 1.00 89.81 71 GLY A C 1
ATOM 577 O O . GLY A 1 71 ? -10.441 7.166 3.564 1.00 89.81 71 GLY A O 1
ATOM 578 N N . GLN A 1 72 ? -12.529 6.337 3.483 1.00 92.62 72 GLN A N 1
ATOM 579 C CA . GLN A 1 72 ? -12.248 5.119 4.244 1.00 92.62 72 GLN A CA 1
ATOM 580 C C . GLN A 1 72 ? -11.556 4.057 3.379 1.00 92.62 72 GLN A C 1
ATOM 582 O O . GLN A 1 72 ? -11.554 4.142 2.148 1.00 92.62 72 GLN A O 1
ATOM 587 N N . VAL A 1 73 ? -10.969 3.052 4.023 1.00 94.31 73 VAL A N 1
ATOM 588 C CA . VAL A 1 73 ? -10.498 1.849 3.335 1.00 94.31 73 VAL A CA 1
ATOM 589 C C . VAL A 1 73 ? -11.681 0.931 3.038 1.00 94.31 73 VAL A C 1
ATOM 591 O O . VAL A 1 73 ? -12.423 0.552 3.939 1.00 94.31 73 VAL A O 1
ATOM 594 N N . ASP A 1 74 ? -11.801 0.527 1.778 1.00 93.50 74 ASP A N 1
ATOM 595 C CA . ASP A 1 74 ? -12.759 -0.466 1.305 1.00 93.50 74 ASP A CA 1
ATOM 596 C C . ASP A 1 74 ? -12.075 -1.827 1.097 1.00 93.50 74 ASP A C 1
ATOM 598 O O . ASP A 1 74 ? -10.876 -1.898 0.801 1.00 93.50 74 ASP A O 1
ATOM 602 N N . ASN A 1 75 ? -12.859 -2.910 1.187 1.00 95.38 75 ASN A N 1
ATOM 603 C CA . ASN A 1 75 ? -12.439 -4.302 0.946 1.00 95.38 75 ASN A CA 1
ATOM 604 C C . ASN A 1 75 ? -11.247 -4.774 1.798 1.00 95.38 75 ASN A C 1
ATOM 606 O O . ASN A 1 75 ? -10.471 -5.630 1.374 1.00 95.38 75 ASN A O 1
ATOM 610 N N . LEU A 1 76 ? -11.090 -4.220 3.000 1.00 96.12 76 LEU A N 1
ATOM 611 C CA . LEU A 1 76 ? -10.132 -4.716 3.978 1.00 96.12 76 LEU A CA 1
ATOM 612 C C . LEU A 1 76 ? -10.860 -5.635 4.970 1.00 96.12 76 LEU A C 1
ATOM 614 O O . LEU A 1 76 ? -11.674 -5.135 5.744 1.00 96.12 76 LEU A O 1
ATOM 618 N N . PRO A 1 77 ? -10.606 -6.955 4.959 1.00 94.81 77 PRO A N 1
ATOM 619 C CA . PRO A 1 77 ? -11.205 -7.859 5.927 1.00 94.81 77 PRO A CA 1
ATOM 620 C C . PRO A 1 77 ? -10.678 -7.598 7.345 1.00 94.81 77 PRO A C 1
ATOM 622 O O . PRO A 1 77 ? -9.594 -7.026 7.553 1.00 94.81 77 PRO A O 1
ATOM 625 N N . ASP A 1 78 ? -11.458 -8.051 8.324 1.00 94.12 78 ASP A N 1
ATOM 626 C CA . ASP A 1 78 ? -11.052 -8.066 9.725 1.00 94.12 78 ASP A CA 1
ATOM 627 C C . ASP A 1 78 ? -9.792 -8.932 9.922 1.00 94.12 78 ASP A C 1
ATOM 629 O O . ASP A 1 78 ? -9.565 -9.873 9.154 1.00 94.12 78 ASP A O 1
ATOM 633 N N . PRO A 1 79 ? -8.947 -8.617 10.921 1.00 92.69 79 PRO A N 1
ATOM 634 C CA . PRO A 1 79 ? -7.766 -9.419 11.209 1.00 92.69 79 PRO A CA 1
ATOM 635 C C . PRO A 1 79 ? -8.152 -10.851 11.596 1.00 92.69 79 PRO A C 1
ATOM 637 O O . PRO A 1 79 ? -9.021 -11.064 12.441 1.00 92.69 79 PRO A O 1
ATOM 640 N N . GLU A 1 80 ? -7.445 -11.828 11.032 1.00 91.81 80 GLU A N 1
ATOM 641 C CA . GLU A 1 80 ? -7.603 -13.248 11.349 1.00 91.81 80 GLU A CA 1
ATOM 642 C C . GLU A 1 80 ? -6.284 -13.816 11.881 1.00 91.81 80 GLU A C 1
ATOM 644 O O . GLU A 1 80 ? -5.206 -13.559 11.335 1.00 91.81 80 GLU A O 1
ATOM 649 N N . GLU A 1 81 ? -6.354 -14.596 12.962 1.00 91.62 81 GLU A N 1
ATOM 650 C CA . GLU A 1 81 ? -5.166 -15.180 13.578 1.00 91.62 81 GLU A CA 1
ATOM 651 C C . GLU A 1 81 ? -4.403 -16.065 12.583 1.00 91.62 81 GLU A C 1
ATOM 653 O O . GLU A 1 81 ? -4.945 -16.971 11.953 1.00 91.62 81 GLU A O 1
ATOM 658 N N . GLY A 1 82 ? -3.101 -15.806 12.453 1.00 91.75 82 GLY A N 1
ATOM 659 C CA . GLY A 1 82 ? -2.244 -16.561 11.549 1.00 91.75 82 GLY A CA 1
ATOM 660 C C . GLY A 1 82 ? -2.393 -16.188 10.073 1.00 91.75 82 GLY A C 1
ATOM 661 O O . GLY A 1 82 ? -1.802 -16.888 9.250 1.00 91.75 82 GLY A O 1
ATOM 662 N N . THR A 1 83 ? -3.087 -15.105 9.720 1.00 94.38 83 THR A N 1
ATOM 663 C CA . THR A 1 83 ? -3.161 -14.589 8.344 1.00 94.38 83 THR A CA 1
ATOM 664 C C . THR A 1 83 ? -2.495 -13.220 8.242 1.00 94.38 83 THR A C 1
ATOM 666 O O . THR A 1 83 ? -2.755 -12.323 9.033 1.00 94.38 83 THR A O 1
ATOM 669 N N . TRP A 1 84 ? -1.635 -13.056 7.238 1.00 96.75 84 TRP A N 1
ATOM 670 C CA . TRP A 1 84 ? -1.056 -11.770 6.856 1.00 96.75 84 TRP A CA 1
ATOM 671 C C . TRP A 1 84 ? -1.759 -11.217 5.617 1.00 96.75 84 TRP A C 1
ATOM 673 O O . TRP A 1 84 ? -1.961 -11.948 4.642 1.00 96.75 84 TRP A O 1
ATOM 683 N N . LEU A 1 85 ? -2.068 -9.920 5.619 1.00 97.75 85 LEU A N 1
ATOM 684 C CA . LEU A 1 85 ? -2.707 -9.237 4.494 1.00 97.75 85 LEU A CA 1
ATOM 685 C C . LEU A 1 85 ? -1.704 -8.313 3.796 1.00 97.75 85 LEU A C 1
ATOM 687 O O . LEU A 1 85 ? -1.207 -7.354 4.384 1.00 97.75 85 LEU A O 1
ATOM 691 N N . VAL A 1 86 ? -1.413 -8.576 2.523 1.00 98.00 86 VAL A N 1
ATOM 692 C CA . VAL A 1 86 ? -0.566 -7.711 1.695 1.00 98.00 86 VAL A CA 1
ATOM 693 C C . VAL A 1 86 ? -1.432 -6.628 1.059 1.00 98.00 86 VAL A C 1
ATOM 695 O O . VAL A 1 86 ? -2.267 -6.921 0.208 1.00 98.00 86 VAL A O 1
ATOM 698 N N . VAL A 1 87 ? -1.217 -5.375 1.445 1.00 97.62 87 VAL A N 1
ATOM 699 C CA . VAL A 1 87 ? -1.997 -4.203 1.022 1.00 97.62 87 VAL A CA 1
ATOM 700 C C . VAL A 1 87 ? -1.089 -3.123 0.409 1.00 97.62 87 VAL A C 1
ATOM 702 O O . VAL A 1 87 ? 0.132 -3.144 0.596 1.00 97.62 87 VAL A O 1
ATOM 705 N N . PRO A 1 88 ? -1.639 -2.139 -0.329 1.00 95.44 88 PRO A N 1
ATOM 706 C CA . PRO A 1 88 ? -0.881 -0.952 -0.718 1.00 95.44 88 PRO A CA 1
ATOM 707 C C . PRO A 1 88 ? -0.404 -0.157 0.509 1.00 95.44 88 PRO A C 1
ATOM 709 O O . PRO A 1 88 ? -1.130 -0.048 1.495 1.00 95.44 88 PRO A O 1
ATOM 712 N N . LEU A 1 89 ? 0.765 0.491 0.425 1.00 94.12 89 LEU A N 1
ATOM 713 C CA . LEU A 1 89 ? 1.321 1.292 1.531 1.00 94.12 89 LEU A CA 1
ATOM 714 C C . LEU A 1 89 ? 0.337 2.345 2.073 1.00 94.12 89 LEU A C 1
ATOM 716 O O . LEU A 1 89 ? 0.298 2.577 3.275 1.00 94.12 89 LEU A O 1
ATOM 720 N N . LEU A 1 90 ? -0.465 2.974 1.207 1.00 93.31 90 LEU A N 1
ATOM 721 C CA . LEU A 1 90 ? -1.476 3.949 1.637 1.00 93.31 90 LEU A CA 1
ATOM 722 C C . LEU A 1 90 ? -2.547 3.323 2.538 1.00 93.31 90 LEU A C 1
ATOM 724 O O . LEU A 1 90 ? -2.941 3.953 3.508 1.00 93.31 90 LEU A O 1
ATOM 728 N N . VAL A 1 91 ? -2.969 2.086 2.255 1.00 95.38 91 VAL A N 1
ATOM 729 C CA . VAL A 1 91 ? -3.930 1.354 3.094 1.00 95.38 91 VAL A CA 1
ATOM 730 C C . VAL A 1 91 ? -3.294 0.993 4.434 1.00 95.38 91 VAL A C 1
ATOM 732 O O . VAL A 1 91 ? -3.890 1.249 5.471 1.00 95.38 91 VAL A O 1
ATOM 735 N N . ALA A 1 92 ? -2.060 0.474 4.432 1.00 94.12 92 ALA A N 1
ATOM 736 C CA . ALA A 1 92 ? -1.352 0.167 5.676 1.00 94.12 92 ALA A CA 1
ATOM 737 C C . ALA A 1 92 ? -1.142 1.416 6.554 1.00 94.12 92 ALA A C 1
ATOM 739 O O . ALA A 1 92 ? -1.257 1.343 7.770 1.00 94.12 92 ALA A O 1
ATOM 740 N N . ARG A 1 93 ? -0.853 2.576 5.946 1.00 91.75 93 ARG A N 1
ATOM 741 C CA . ARG A 1 93 ? -0.676 3.849 6.667 1.00 91.75 93 ARG A CA 1
ATOM 742 C C . ARG A 1 93 ? -1.969 4.420 7.233 1.00 91.75 93 ARG A C 1
ATOM 744 O O . ARG A 1 93 ? -1.918 5.066 8.272 1.00 91.75 93 ARG A O 1
ATOM 751 N N . ASP A 1 94 ? -3.087 4.216 6.545 1.00 92.38 94 ASP A N 1
ATOM 752 C CA . ASP A 1 94 ? -4.407 4.648 7.012 1.00 92.38 94 ASP A CA 1
ATOM 753 C C . ASP A 1 94 ? -4.923 3.783 8.176 1.00 92.38 94 ASP A C 1
ATOM 755 O O . ASP A 1 94 ? -5.800 4.198 8.924 1.00 92.38 94 ASP A O 1
ATOM 759 N N . GLN A 1 95 ? -4.335 2.599 8.367 1.00 90.44 95 GLN A N 1
ATOM 760 C CA . GLN A 1 95 ? -4.717 1.623 9.387 1.00 90.44 95 GLN A CA 1
ATOM 761 C C . GLN A 1 95 ? -3.556 1.353 10.368 1.00 90.44 95 GLN A C 1
ATOM 763 O O . GLN A 1 95 ? -3.088 0.217 10.466 1.00 90.44 95 GLN A O 1
ATOM 768 N N . PRO A 1 96 ? -3.063 2.373 11.102 1.00 84.25 96 PRO A N 1
ATOM 769 C CA . PRO A 1 96 ? -1.840 2.269 11.903 1.00 84.25 96 PRO A CA 1
ATOM 770 C C . PRO A 1 96 ? -1.935 1.264 13.058 1.00 84.25 96 PRO A C 1
ATOM 772 O O . PRO A 1 96 ? -0.914 0.737 13.484 1.00 84.25 96 PRO A O 1
ATOM 775 N N . ASP A 1 97 ? -3.140 0.962 13.547 1.00 83.50 97 ASP A N 1
ATOM 776 C CA . ASP A 1 97 ? -3.339 0.013 14.649 1.00 83.50 97 ASP A CA 1
ATOM 777 C C . ASP A 1 97 ? -3.367 -1.460 14.174 1.00 83.50 97 ASP A C 1
ATOM 779 O O . ASP A 1 97 ? -3.375 -2.389 14.988 1.00 83.50 97 ASP A O 1
ATOM 783 N N . ARG A 1 98 ? -3.374 -1.709 12.855 1.00 87.69 98 ARG A N 1
ATOM 784 C CA . ARG A 1 98 ? -3.447 -3.058 12.274 1.00 87.69 98 ARG A CA 1
ATOM 785 C C . ARG A 1 98 ? -2.056 -3.677 12.111 1.00 87.69 98 ARG A C 1
ATOM 787 O O . ARG A 1 98 ? -1.308 -3.372 11.183 1.00 87.69 98 ARG A O 1
ATOM 794 N N . ARG A 1 99 ? -1.737 -4.622 12.999 1.00 89.81 99 ARG A N 1
ATOM 795 C CA . ARG A 1 99 ? -0.443 -5.335 13.053 1.00 89.81 99 ARG A CA 1
ATOM 796 C C . ARG A 1 99 ? -0.344 -6.558 12.139 1.00 89.81 99 ARG A C 1
ATOM 798 O O . ARG A 1 99 ? 0.684 -7.223 12.148 1.00 89.81 99 ARG A O 1
ATOM 805 N N . ASP A 1 100 ? -1.379 -6.863 11.368 1.00 94.38 100 ASP A N 1
ATOM 806 C CA . ASP A 1 100 ? -1.459 -7.966 10.398 1.00 94.38 100 ASP A CA 1
ATOM 807 C C . ASP A 1 100 ? -1.259 -7.502 8.940 1.00 94.38 100 ASP A C 1
ATOM 809 O O . ASP A 1 100 ? -1.309 -8.308 8.006 1.00 94.38 100 ASP A O 1
ATOM 813 N N . LEU A 1 101 ? -1.028 -6.200 8.729 1.00 96.19 101 LEU A N 1
ATOM 814 C CA . LEU A 1 101 ? -0.838 -5.620 7.401 1.00 96.19 101 LEU A CA 1
ATOM 815 C C . LEU A 1 101 ? 0.636 -5.586 7.006 1.00 96.19 101 LEU A C 1
ATOM 817 O O . LEU A 1 101 ? 1.505 -5.147 7.764 1.00 96.19 101 LEU A O 1
ATOM 821 N N . LEU A 1 102 ? 0.883 -5.993 5.765 1.00 97.00 102 LEU A N 1
ATOM 822 C CA . LEU A 1 102 ? 2.170 -5.946 5.089 1.00 97.00 102 LEU A CA 1
ATOM 823 C C . LEU A 1 102 ? 2.045 -5.132 3.802 1.00 97.00 102 LEU A C 1
ATOM 825 O O . LEU A 1 102 ? 1.018 -5.170 3.132 1.00 97.00 102 LEU A O 1
ATOM 829 N N . PHE A 1 103 ? 3.111 -4.451 3.397 1.00 96.81 103 PHE A N 1
ATOM 830 C CA . PHE A 1 103 ? 3.203 -3.834 2.072 1.00 96.81 103 PHE A CA 1
ATOM 831 C C . PHE A 1 103 ? 4.507 -4.241 1.374 1.00 96.81 103 PHE A C 1
ATOM 833 O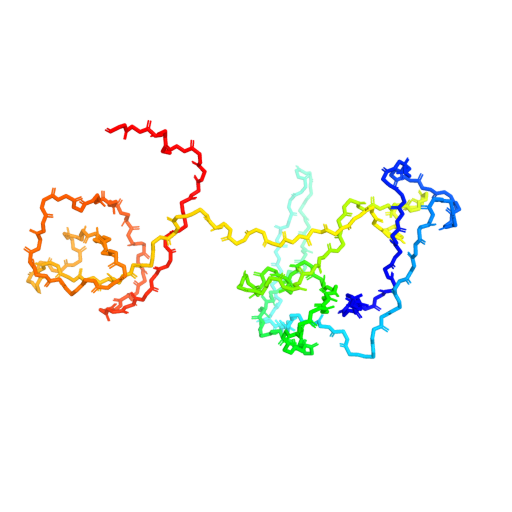 O . PHE A 1 103 ? 5.531 -4.396 2.042 1.00 96.81 103 PHE A O 1
ATOM 840 N N . PRO A 1 104 ? 4.525 -4.424 0.041 1.00 97.06 104 PRO A N 1
ATOM 841 C CA . PRO A 1 104 ? 5.761 -4.717 -0.686 1.00 97.06 104 PRO A CA 1
ATOM 842 C C . PRO A 1 104 ? 6.826 -3.628 -0.470 1.00 97.06 104 PRO A C 1
ATOM 844 O O . PRO A 1 104 ? 6.525 -2.439 -0.557 1.00 97.06 104 PRO A O 1
ATOM 847 N N . THR A 1 105 ? 8.079 -4.019 -0.220 1.00 96.31 105 THR A N 1
ATOM 848 C CA . THR A 1 105 ? 9.213 -3.090 -0.053 1.00 96.31 105 THR A CA 1
ATOM 849 C C . THR A 1 105 ? 10.484 -3.610 -0.725 1.00 96.31 105 THR A C 1
ATOM 851 O O . THR A 1 105 ? 10.618 -4.801 -1.003 1.00 96.31 105 THR A O 1
ATOM 854 N N . ARG A 1 106 ? 11.451 -2.718 -0.970 1.00 96.38 106 ARG A N 1
ATOM 855 C CA . ARG A 1 106 ? 12.708 -3.023 -1.680 1.00 96.38 106 ARG A CA 1
ATOM 856 C C . ARG A 1 106 ? 12.435 -3.577 -3.073 1.00 96.38 106 ARG A C 1
ATOM 858 O O . ARG A 1 106 ? 12.747 -4.726 -3.391 1.00 96.38 106 ARG A O 1
ATOM 865 N N . GLU A 1 107 ? 11.808 -2.722 -3.870 1.00 96.69 107 GLU A N 1
ATOM 866 C CA . GLU A 1 107 ? 11.351 -2.995 -5.229 1.00 96.69 107 GLU A CA 1
ATOM 867 C C . GLU A 1 107 ? 12.450 -3.608 -6.100 1.00 96.69 107 GLU A C 1
ATOM 869 O O . GLU A 1 107 ? 13.621 -3.232 -6.012 1.00 96.69 107 GLU A O 1
ATOM 874 N N . VAL A 1 108 ? 12.042 -4.534 -6.961 1.00 97.56 108 VAL A N 1
ATOM 875 C CA . VAL A 1 108 ? 12.839 -5.067 -8.065 1.00 97.56 108 VAL A CA 1
ATOM 876 C C . VAL A 1 108 ? 12.177 -4.604 -9.352 1.00 97.56 108 VAL A C 1
ATOM 878 O O . VAL A 1 108 ? 10.951 -4.678 -9.496 1.00 97.56 108 VAL A O 1
ATOM 881 N N . ARG A 1 109 ? 12.978 -4.091 -10.282 1.00 97.62 109 ARG A N 1
ATOM 882 C CA . ARG A 1 109 ? 12.505 -3.524 -11.544 1.00 97.62 109 ARG A CA 1
ATOM 883 C C . ARG A 1 109 ? 12.995 -4.352 -12.721 1.00 97.62 109 ARG A C 1
ATOM 885 O O . ARG A 1 109 ? 14.026 -5.013 -12.644 1.00 97.62 109 ARG A O 1
ATOM 892 N N . ASN A 1 110 ? 12.271 -4.308 -13.829 1.00 96.38 110 ASN A N 1
ATOM 893 C CA . ASN A 1 110 ? 12.813 -4.796 -15.090 1.00 96.38 110 ASN A CA 1
ATOM 894 C C . ASN A 1 110 ? 13.801 -3.778 -15.690 1.00 96.38 110 ASN A C 1
ATOM 896 O O . ASN A 1 110 ? 14.011 -2.674 -15.166 1.00 96.38 110 ASN A O 1
ATOM 900 N N . MET A 1 111 ? 14.402 -4.139 -16.822 1.00 96.81 111 MET A N 1
ATOM 901 C CA . MET A 1 111 ? 15.319 -3.252 -17.542 1.00 96.81 111 MET A CA 1
ATOM 902 C C . MET A 1 111 ? 14.661 -1.938 -17.993 1.00 96.81 111 MET A C 1
ATOM 904 O O . MET A 1 111 ? 15.326 -0.904 -17.961 1.00 96.81 111 MET A O 1
ATOM 908 N N . ASP A 1 112 ? 13.354 -1.940 -18.267 1.00 95.94 112 ASP A N 1
ATOM 909 C CA . ASP A 1 112 ? 12.576 -0.743 -18.630 1.00 95.94 112 ASP A CA 1
ATOM 910 C C . ASP A 1 112 ? 12.241 0.155 -17.422 1.00 95.94 112 ASP A C 1
ATOM 912 O O . ASP A 1 112 ? 11.645 1.219 -17.564 1.00 95.94 112 ASP A O 1
ATOM 916 N N . GLY A 1 113 ? 12.618 -0.255 -16.206 1.00 93.94 113 GLY A N 1
ATOM 917 C CA . GLY A 1 113 ? 12.359 0.487 -14.972 1.00 93.94 113 GLY A CA 1
ATOM 918 C C . GLY A 1 113 ? 10.971 0.267 -14.367 1.00 93.94 113 GLY A C 1
ATOM 919 O O . GLY A 1 113 ? 10.669 0.875 -13.338 1.00 93.94 113 GLY A O 1
ATOM 920 N N . THR A 1 114 ? 10.152 -0.617 -14.937 1.00 95.12 114 THR A N 1
ATOM 921 C CA . THR A 1 114 ? 8.859 -1.026 -14.367 1.00 95.12 114 THR A CA 1
ATOM 922 C C . THR A 1 114 ? 9.088 -1.896 -13.136 1.00 95.12 114 THR A C 1
ATOM 924 O O . THR A 1 114 ? 9.924 -2.796 -13.167 1.00 95.12 114 THR A O 1
ATOM 927 N N . VAL A 1 115 ? 8.352 -1.649 -12.051 1.00 95.25 115 VAL A N 1
ATOM 928 C CA . VAL A 1 115 ? 8.395 -2.502 -10.851 1.00 95.25 115 VAL A CA 1
ATOM 929 C C . VAL A 1 115 ? 7.763 -3.855 -11.174 1.00 95.25 115 VAL A C 1
ATOM 931 O O . VAL A 1 115 ? 6.615 -3.916 -11.607 1.00 95.25 115 VAL A O 1
ATOM 934 N N . VAL A 1 116 ? 8.511 -4.938 -10.962 1.00 96.06 116 VAL A N 1
ATOM 935 C CA . VAL A 1 116 ? 8.082 -6.318 -11.262 1.00 96.06 116 VAL A CA 1
ATOM 936 C C . VAL A 1 116 ? 7.949 -7.201 -10.022 1.00 96.06 116 VAL A C 1
ATOM 938 O O . VAL A 1 116 ? 7.471 -8.332 -10.122 1.00 96.06 116 VAL A O 1
ATOM 941 N N . GLY A 1 117 ? 8.341 -6.689 -8.856 1.00 96.75 117 GLY A N 1
ATOM 942 C CA . GLY A 1 117 ? 8.134 -7.313 -7.554 1.00 96.75 117 GLY A CA 1
ATOM 943 C C . GLY A 1 117 ? 8.952 -6.631 -6.462 1.00 96.75 117 GLY A C 1
ATOM 944 O O . GLY A 1 117 ? 9.331 -5.465 -6.590 1.00 96.75 117 GLY A O 1
ATOM 945 N N . CYS A 1 118 ? 9.218 -7.355 -5.383 1.00 97.94 118 CYS A N 1
ATOM 946 C CA . CYS A 1 118 ? 9.886 -6.849 -4.189 1.00 97.94 118 CYS A CA 1
ATOM 947 C C . CYS A 1 118 ? 10.822 -7.905 -3.583 1.00 97.94 118 CYS A C 1
ATOM 949 O O . CYS A 1 118 ? 10.716 -9.085 -3.903 1.00 97.94 118 CYS A O 1
ATOM 951 N N . ARG A 1 119 ? 11.744 -7.496 -2.705 1.00 98.06 119 ARG A N 1
ATOM 952 C CA . ARG A 1 119 ? 12.608 -8.425 -1.936 1.00 98.06 119 ARG A CA 1
ATOM 953 C C . ARG A 1 119 ? 12.105 -8.703 -0.527 1.00 98.06 119 ARG A C 1
ATOM 955 O O . ARG A 1 119 ? 12.641 -9.555 0.171 1.00 98.06 119 ARG A O 1
ATOM 962 N N . GLY A 1 120 ? 11.071 -7.990 -0.102 1.00 96.44 120 GLY A N 1
ATOM 963 C CA . GLY A 1 120 ? 10.465 -8.218 1.193 1.00 96.44 120 GLY A CA 1
ATOM 964 C C . GLY A 1 120 ? 9.178 -7.441 1.380 1.00 96.44 120 GLY A C 1
ATOM 965 O O . GLY A 1 120 ? 8.653 -6.808 0.457 1.00 96.44 120 GLY A O 1
ATOM 966 N N . PHE A 1 121 ? 8.707 -7.487 2.619 1.00 96.88 121 PHE A N 1
ATOM 967 C CA . PHE A 1 121 ? 7.539 -6.763 3.083 1.00 96.88 121 PHE A CA 1
ATOM 968 C C . PHE A 1 121 ? 7.935 -5.794 4.191 1.00 96.88 121 PHE A C 1
ATOM 970 O O . PHE A 1 121 ? 8.797 -6.095 5.013 1.00 96.88 121 PHE A O 1
ATOM 977 N N . GLY A 1 122 ? 7.327 -4.616 4.170 1.00 94.62 122 GLY A N 1
ATOM 978 C CA . GLY A 1 122 ? 7.356 -3.670 5.269 1.00 94.62 122 GLY A CA 1
ATOM 979 C C . GLY A 1 122 ? 6.069 -3.759 6.074 1.00 94.62 122 GLY A C 1
ATOM 980 O O . GLY A 1 122 ? 5.034 -4.203 5.575 1.00 94.62 122 GLY A O 1
ATOM 981 N N . GLN A 1 123 ? 6.153 -3.290 7.308 1.00 93.00 123 GLN A N 1
ATOM 982 C CA . GLN A 1 123 ? 5.019 -3.014 8.171 1.00 93.00 123 GLN A CA 1
ATOM 983 C C . GLN A 1 123 ? 5.119 -1.553 8.603 1.00 93.00 123 GLN A C 1
ATOM 985 O O . GLN A 1 123 ? 6.219 -1.001 8.688 1.00 93.00 123 GLN A O 1
ATOM 990 N N . VAL A 1 124 ? 3.974 -0.899 8.789 1.00 87.75 124 VAL A N 1
ATOM 991 C CA . VAL A 1 124 ? 3.973 0.451 9.344 1.00 87.75 124 VAL A CA 1
ATOM 992 C C . VAL A 1 124 ? 4.347 0.315 10.808 1.00 87.75 124 VAL A C 1
ATOM 994 O O . VAL A 1 124 ? 3.635 -0.326 11.572 1.00 87.75 124 VAL A O 1
ATOM 997 N N . ASP A 1 125 ? 5.487 0.887 11.174 1.00 74.81 125 ASP A N 1
ATOM 998 C CA . ASP A 1 125 ? 5.816 1.080 12.573 1.00 74.81 125 ASP A CA 1
ATOM 999 C C . ASP A 1 125 ? 4.902 2.189 13.093 1.00 74.81 125 ASP A C 1
ATOM 1001 O O . ASP A 1 125 ? 5.042 3.358 12.724 1.00 74.81 125 ASP A O 1
ATOM 1005 N N . CYS A 1 126 ? 3.912 1.808 13.894 1.00 58.22 126 CYS A N 1
ATOM 1006 C CA . CYS A 1 126 ? 3.047 2.747 14.596 1.00 58.22 126 CYS A CA 1
ATOM 1007 C C . CYS A 1 126 ? 3.797 3.517 15.690 1.00 58.22 126 CYS A C 1
ATOM 1009 O O . CYS A 1 126 ? 3.210 4.402 16.309 1.00 58.22 126 CYS A O 1
ATOM 1011 N N . GLY A 1 127 ? 5.087 3.221 15.894 1.00 51.62 127 GLY A N 1
ATOM 1012 C CA . GLY A 1 127 ? 5.861 3.750 16.988 1.00 51.62 127 GLY A CA 1
ATOM 1013 C C . GLY A 1 127 ? 5.258 3.228 18.277 1.00 51.62 127 GLY A C 1
ATOM 1014 O O . GLY A 1 127 ? 4.574 3.961 18.980 1.00 51.62 127 GLY A O 1
ATOM 1015 N N . ASP A 1 128 ? 5.593 1.995 18.654 1.00 45.94 128 ASP A N 1
ATOM 1016 C CA . ASP A 1 128 ? 5.445 1.538 20.047 1.00 45.94 128 ASP A CA 1
ATOM 1017 C C . ASP A 1 128 ? 6.394 2.322 21.004 1.00 45.94 128 ASP A C 1
ATOM 1019 O O . ASP A 1 128 ? 6.718 1.870 22.099 1.00 45.94 128 ASP A O 1
ATOM 1023 N N . GLY A 1 129 ? 6.874 3.505 20.598 1.00 45.69 129 GLY A N 1
ATOM 1024 C CA . GLY A 1 129 ? 7.599 4.446 21.432 1.00 45.69 129 GLY A CA 1
ATOM 1025 C C . GLY A 1 129 ? 6.621 5.355 22.158 1.00 45.69 129 GLY A C 1
ATOM 1026 O O . GLY A 1 129 ? 6.224 6.373 21.603 1.00 45.69 129 GLY A O 1
ATOM 1027 N N . ASP A 1 130 ? 6.263 4.976 23.387 1.00 43.62 130 ASP A N 1
ATOM 1028 C CA . ASP A 1 130 ? 5.873 5.860 24.497 1.00 43.62 130 ASP A CA 1
ATOM 1029 C C . ASP A 1 130 ? 4.989 7.076 24.126 1.00 43.62 130 ASP A C 1
ATOM 1031 O O . ASP A 1 130 ? 5.181 8.192 24.615 1.00 43.62 130 ASP A O 1
ATOM 1035 N N . GLY A 1 131 ? 4.021 6.890 23.226 1.00 43.41 131 GLY A N 1
ATOM 1036 C CA . GLY A 1 131 ? 3.032 7.907 22.895 1.00 43.41 131 GLY A CA 1
ATOM 1037 C C . GLY A 1 131 ? 1.988 7.967 24.001 1.00 43.41 131 GLY A C 1
ATOM 1038 O O . GLY A 1 131 ? 1.248 7.008 24.204 1.00 43.41 131 GLY A O 1
ATOM 1039 N N . VAL A 1 132 ? 1.924 9.084 24.720 1.00 48.50 132 VAL A N 1
ATOM 1040 C CA . VAL A 1 132 ? 0.904 9.314 25.751 1.00 48.50 132 VAL A CA 1
ATOM 1041 C C . VAL A 1 132 ? -0.364 9.852 25.094 1.00 48.50 132 VAL A C 1
ATOM 1043 O O . VAL A 1 132 ? -0.315 10.842 24.357 1.00 48.50 132 VAL A O 1
ATOM 1046 N N . ASP A 1 133 ? -1.500 9.210 25.362 1.00 43.84 133 ASP A N 1
ATOM 1047 C CA . ASP A 1 133 ? -2.812 9.753 25.010 1.00 43.84 133 ASP A CA 1
ATOM 1048 C C . ASP A 1 133 ? -3.105 10.953 25.910 1.00 43.84 133 ASP A C 1
ATOM 1050 O O . ASP A 1 133 ? -3.061 10.854 27.136 1.00 43.84 133 ASP A O 1
ATOM 1054 N N . LEU A 1 134 ? -3.414 12.098 25.303 1.00 49.19 134 LEU A N 1
ATOM 1055 C CA . LEU A 1 134 ? -3.642 13.339 26.031 1.00 49.19 134 LEU A CA 1
ATOM 1056 C C . LEU A 1 134 ? -5.095 13.768 25.907 1.00 49.19 134 LEU A C 1
ATOM 1058 O O . LEU A 1 134 ? -5.676 13.784 24.819 1.00 49.19 134 LEU A O 1
ATOM 1062 N N . THR A 1 135 ? -5.662 14.168 27.041 1.00 45.78 135 THR A N 1
ATOM 1063 C CA . THR A 1 135 ? -6.954 14.853 27.097 1.00 45.78 135 THR A CA 1
ATOM 1064 C C . THR A 1 135 ? -6.701 16.328 27.372 1.00 45.78 135 THR A C 1
ATOM 1066 O O . THR A 1 135 ? -6.006 16.661 28.333 1.00 45.78 135 THR A O 1
ATOM 1069 N N . LEU A 1 136 ? -7.264 17.217 26.550 1.00 49.84 136 LEU A N 1
ATOM 1070 C CA . LEU A 1 136 ? -7.236 18.648 26.848 1.00 49.84 136 LEU A CA 1
ATOM 1071 C C . LEU A 1 136 ? -8.055 18.941 28.108 1.00 49.84 136 LEU A C 1
ATOM 1073 O O . LEU A 1 136 ? -9.235 18.596 28.178 1.00 49.84 136 LEU A O 1
ATOM 1077 N N . GLY A 1 137 ? -7.436 19.621 29.073 1.00 46.22 137 GLY A N 1
ATOM 1078 C CA . GLY A 1 137 ? -8.104 20.175 30.247 1.00 46.22 137 GLY A CA 1
ATOM 1079 C C . GLY A 1 137 ? -7.743 21.646 30.434 1.00 46.22 137 GLY A C 1
ATOM 1080 O O . GLY A 1 137 ? -6.608 22.052 30.173 1.00 46.22 137 GLY A O 1
ATOM 1081 N N . TRP A 1 138 ? -8.702 22.448 30.892 1.00 49.50 138 TRP A N 1
ATOM 1082 C CA . TRP A 1 138 ? -8.481 23.862 31.199 1.00 49.50 138 TRP A CA 1
ATOM 1083 C C . TRP A 1 138 ? -8.017 24.014 32.645 1.00 49.50 138 TRP A C 1
ATOM 1085 O O . TRP A 1 138 ? -8.630 23.461 33.556 1.00 49.50 138 TRP A O 1
ATOM 1095 N N . SER A 1 139 ? -6.958 24.790 32.886 1.00 43.34 139 SER A N 1
ATOM 1096 C CA . SER A 1 139 ? -6.530 25.097 34.258 1.00 43.34 139 SER A CA 1
ATOM 1097 C C . SER A 1 139 ? -7.224 26.318 34.865 1.00 43.34 139 SER A C 1
ATOM 1099 O O . SER A 1 139 ? -7.124 26.504 36.071 1.00 43.34 139 SER A O 1
ATOM 1101 N N . ASN A 1 140 ? -7.945 27.123 34.075 1.00 44.19 140 ASN A N 1
ATOM 1102 C CA . ASN A 1 140 ? -8.770 28.233 34.560 1.00 44.19 140 ASN A CA 1
ATOM 1103 C C . ASN A 1 140 ? -9.873 28.573 33.550 1.00 44.19 140 ASN A C 1
ATOM 1105 O O . ASN A 1 140 ? -9.580 28.832 32.383 1.00 44.19 140 ASN A O 1
ATOM 1109 N N . SER A 1 141 ? -11.125 28.644 34.006 1.00 48.75 141 SER A N 1
ATOM 1110 C CA . SER A 1 141 ? -12.270 29.091 33.197 1.00 48.75 141 SER A CA 1
ATOM 1111 C C . SER A 1 141 ? -12.207 30.572 32.800 1.00 48.75 141 SER A C 1
ATOM 1113 O O . SER A 1 141 ? -12.909 30.988 31.883 1.00 48.75 141 SER A O 1
ATOM 1115 N N . ASP A 1 142 ? -11.357 31.362 33.465 1.00 43.69 142 ASP A N 1
ATOM 1116 C CA . ASP A 1 142 ? -11.477 32.826 33.476 1.00 43.69 142 ASP A CA 1
ATOM 1117 C C . ASP A 1 142 ? -10.435 33.571 32.616 1.00 43.69 142 ASP A C 1
ATOM 1119 O O . ASP A 1 142 ? -10.546 34.782 32.436 1.00 43.69 142 ASP A O 1
ATOM 1123 N N . THR A 1 143 ? -9.417 32.897 32.062 1.00 48.69 143 THR A N 1
ATOM 1124 C CA . THR A 1 143 ? -8.304 33.573 31.350 1.00 48.69 143 THR A CA 1
ATOM 1125 C C . THR A 1 143 ? -8.398 33.569 29.825 1.00 48.69 143 THR A C 1
ATOM 1127 O O . THR A 1 143 ? -7.625 34.269 29.169 1.00 48.69 143 THR A O 1
ATOM 1130 N N . GLY A 1 144 ? -9.331 32.816 29.238 1.00 45.66 144 GLY A N 1
ATOM 1131 C CA . GLY A 1 144 ? -9.458 32.712 27.783 1.00 45.66 144 GLY A CA 1
ATOM 1132 C C . GLY A 1 144 ? -8.170 32.239 27.067 1.00 45.66 144 GLY A C 1
ATOM 1133 O O . GLY A 1 144 ? -7.224 31.769 27.706 1.00 45.66 144 GLY A O 1
ATOM 1134 N N . PRO A 1 145 ? -8.110 32.336 25.725 1.00 42.12 145 PRO A N 1
ATOM 1135 C CA . PRO A 1 145 ? -7.108 31.662 24.887 1.00 42.12 145 PRO A CA 1
ATOM 1136 C C . PRO A 1 145 ? -5.666 32.198 24.988 1.00 42.12 145 PRO A C 1
ATOM 1138 O O . PRO A 1 145 ? -4.759 31.629 24.390 1.00 42.12 145 PRO A O 1
ATOM 1141 N N . THR A 1 146 ? -5.411 33.269 25.738 1.00 41.97 146 THR A N 1
ATOM 1142 C CA . THR A 1 146 ? -4.099 33.945 25.797 1.00 41.97 146 THR A CA 1
ATOM 1143 C C . THR A 1 146 ? -3.167 33.459 26.916 1.00 41.97 146 THR A C 1
ATOM 1145 O O . THR A 1 146 ? -2.083 34.009 27.083 1.00 41.97 146 THR A O 1
ATOM 1148 N N . GLY A 1 147 ? -3.554 32.421 27.669 1.00 41.19 147 GLY A N 1
ATOM 1149 C CA . GLY A 1 147 ? -2.757 31.824 28.755 1.00 41.19 147 GLY A CA 1
ATOM 1150 C C . GLY A 1 147 ? -2.678 30.294 28.710 1.00 41.19 147 GLY A C 1
ATOM 1151 O O . GLY A 1 147 ? -2.590 29.657 29.759 1.00 41.19 147 GLY A O 1
ATOM 1152 N N . MET A 1 148 ? -2.782 29.697 27.517 1.00 48.12 148 MET A N 1
ATOM 1153 C CA . MET A 1 148 ? -2.896 28.246 27.336 1.00 48.12 148 MET A CA 1
ATOM 1154 C C . MET A 1 148 ? -1.653 27.490 27.823 1.00 48.12 148 MET A C 1
ATOM 1156 O O . MET A 1 148 ? -0.544 27.730 27.350 1.00 48.12 148 MET A O 1
ATOM 1160 N N . ARG A 1 149 ? -1.855 26.511 28.711 1.00 44.03 149 ARG A N 1
ATOM 1161 C CA . ARG A 1 149 ? -0.865 25.476 29.035 1.00 44.03 149 ARG A CA 1
ATOM 1162 C C . ARG A 1 149 ? -1.481 24.111 28.767 1.00 44.03 149 ARG A C 1
ATOM 1164 O O . ARG A 1 149 ? -2.542 23.801 29.301 1.00 44.03 149 ARG A O 1
ATOM 1171 N N . LEU A 1 150 ? -0.823 23.324 27.920 1.00 42.91 150 LEU A N 1
ATOM 1172 C CA . LEU A 1 150 ? -1.195 21.946 27.624 1.00 42.91 150 LEU A CA 1
ATOM 1173 C C . LEU A 1 150 ? -0.683 21.049 28.758 1.00 42.91 150 LEU A C 1
ATOM 1175 O O . LEU A 1 150 ? 0.495 21.124 29.115 1.00 42.91 150 LEU A O 1
ATOM 1179 N N . TYR A 1 151 ? -1.542 20.198 29.313 1.00 45.06 151 TYR A N 1
ATOM 1180 C CA . TYR A 1 151 ? -1.141 19.217 30.320 1.00 45.06 151 TYR A CA 1
ATOM 1181 C C . TYR A 1 151 ? -1.213 17.815 29.735 1.00 45.06 151 TYR A C 1
ATOM 1183 O O . TYR A 1 151 ? -2.168 17.475 29.040 1.00 45.06 151 TYR A O 1
ATOM 1191 N N . ALA A 1 152 ? -0.202 17.010 30.050 1.00 42.62 152 ALA A N 1
ATOM 1192 C CA . ALA A 1 152 ? -0.227 15.582 29.820 1.00 42.62 152 ALA A CA 1
ATOM 1193 C C . ALA A 1 152 ? -0.594 14.846 31.101 1.00 42.62 152 ALA A C 1
ATOM 1195 O O . ALA A 1 152 ? 0.063 15.033 32.123 1.00 42.62 152 ALA A O 1
ATOM 1196 N N . LEU A 1 153 ? -1.657 14.047 31.039 1.00 41.81 153 LEU A N 1
ATOM 1197 C CA . LEU A 1 153 ? -2.058 13.125 32.095 1.00 41.81 153 LEU A CA 1
ATOM 1198 C C . LEU A 1 153 ? -1.861 11.713 31.552 1.00 41.81 153 LEU A C 1
ATOM 1200 O O . LEU A 1 153 ? -2.315 11.431 30.444 1.00 41.81 153 LEU A O 1
ATOM 1204 N N . ASP A 1 154 ? -1.200 10.845 32.316 1.00 38.84 154 ASP A N 1
ATOM 1205 C CA . ASP A 1 154 ? -1.177 9.418 32.001 1.00 38.84 154 ASP A CA 1
ATOM 1206 C C . ASP A 1 154 ? -2.614 8.878 32.010 1.00 38.84 154 ASP A C 1
ATOM 1208 O O . ASP A 1 154 ? -3.432 9.220 32.875 1.00 38.84 154 ASP A O 1
ATOM 1212 N N . ALA A 1 155 ? -2.933 8.050 31.016 1.00 37.50 155 ALA A N 1
ATOM 1213 C CA . ALA A 1 155 ? -4.263 7.494 30.823 1.00 37.50 155 ALA A CA 1
ATOM 1214 C C . ALA A 1 155 ? -4.705 6.700 32.066 1.00 37.50 155 ALA A C 1
ATOM 1216 O O . ALA A 1 155 ? -4.267 5.576 32.297 1.00 37.50 155 ALA A O 1
ATOM 1217 N N . GLY A 1 156 ? -5.587 7.294 32.872 1.00 38.38 156 GLY A N 1
ATOM 1218 C CA . GLY A 1 156 ? -6.149 6.659 34.068 1.00 38.38 156 GLY A CA 1
ATOM 1219 C C . GLY A 1 156 ? -6.303 7.580 35.277 1.00 38.38 156 GLY A C 1
ATOM 1220 O O . GLY A 1 156 ? -7.069 7.251 36.183 1.00 38.38 156 GLY A O 1
ATOM 1221 N N . GLU A 1 157 ? -5.654 8.745 35.296 1.00 36.81 157 GLU A N 1
ATOM 1222 C CA . GLU A 1 157 ? -5.798 9.697 36.401 1.00 36.81 157 GLU A CA 1
ATOM 1223 C C . GLU A 1 157 ? -6.804 10.812 36.075 1.00 36.81 157 GLU A C 1
ATOM 1225 O O . GLU A 1 157 ? -6.673 11.551 35.102 1.00 36.81 157 GLU A O 1
ATOM 1230 N N . SER A 1 158 ? -7.836 10.958 36.915 1.00 36.59 158 SER A N 1
ATOM 1231 C CA . SER A 1 158 ? -8.697 12.150 36.896 1.00 36.59 158 SER A CA 1
ATOM 1232 C C . SER A 1 158 ? -7.945 13.336 37.512 1.00 36.59 158 SER A C 1
ATOM 1234 O O . SER A 1 158 ? -7.310 13.159 38.556 1.00 36.59 158 SER A O 1
ATOM 1236 N N . PRO A 1 159 ? -8.039 14.556 36.951 1.00 39.69 159 PRO A N 1
ATOM 1237 C CA . PRO A 1 159 ? -7.219 15.671 3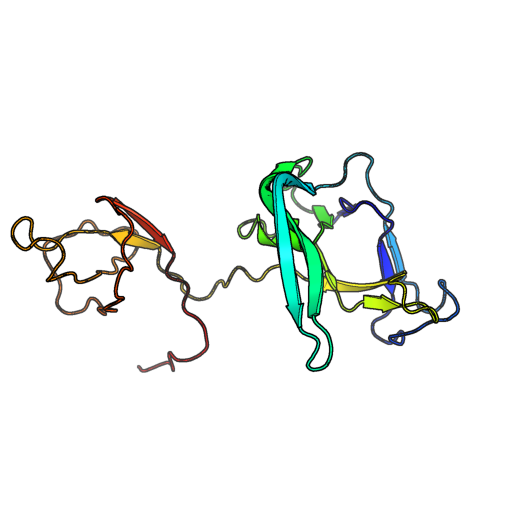7.399 1.00 39.69 159 PRO A CA 1
ATOM 1238 C C . PRO A 1 159 ? -7.657 16.127 38.792 1.00 39.69 159 PRO A C 1
ATOM 1240 O O . PRO A 1 159 ? -8.682 16.784 38.969 1.00 39.69 159 PRO A O 1
ATOM 1243 N N . ARG A 1 160 ? -6.851 15.818 39.809 1.00 33.88 160 ARG A N 1
ATOM 1244 C CA . ARG A 1 160 ? -6.927 16.488 41.109 1.00 33.88 160 ARG A CA 1
ATOM 1245 C C . ARG A 1 160 ? -5.897 17.613 41.106 1.00 33.88 160 ARG A C 1
ATOM 1247 O O . ARG A 1 160 ? -4.793 17.432 41.591 1.00 33.88 160 ARG A O 1
ATOM 1254 N N . TRP A 1 161 ? -6.275 18.730 40.474 1.00 41.69 161 TRP A N 1
ATOM 1255 C CA . TRP A 1 161 ? -5.673 20.061 40.649 1.00 41.69 161 TRP A CA 1
ATOM 1256 C C . TRP A 1 161 ? -4.127 20.072 40.755 1.00 41.69 161 TRP A C 1
ATOM 1258 O O . TRP A 1 161 ? -3.571 20.248 41.825 1.00 41.69 161 TRP A O 1
ATOM 1268 N N . ALA A 1 162 ? -3.440 19.933 39.615 1.00 42.69 162 ALA A N 1
ATOM 1269 C CA . ALA A 1 162 ? -2.018 20.254 39.404 1.00 42.69 162 ALA A CA 1
ATOM 1270 C C . ALA A 1 162 ? -0.991 19.653 40.396 1.00 42.69 162 ALA A C 1
ATOM 1272 O O . ALA A 1 162 ? -0.659 20.241 41.424 1.00 42.69 162 ALA A O 1
ATOM 1273 N N . VAL A 1 163 ? -0.347 18.550 40.001 1.00 30.66 163 VAL A N 1
ATOM 1274 C CA . VAL A 1 163 ? 0.920 18.112 40.617 1.00 30.66 163 VAL A CA 1
ATOM 1275 C C . VAL A 1 163 ? 2.111 18.812 39.930 1.00 30.66 163 VAL A C 1
ATOM 1277 O O . VAL A 1 163 ? 2.101 18.931 38.702 1.00 30.66 163 VAL A O 1
ATOM 1280 N N . PRO A 1 164 ? 3.179 19.226 40.649 1.00 31.88 164 PRO A N 1
ATOM 1281 C CA . PRO A 1 164 ? 4.305 20.004 40.099 1.00 31.88 164 PRO A CA 1
ATOM 1282 C C . PRO A 1 164 ? 5.244 19.233 39.150 1.00 31.88 164 PRO A C 1
ATOM 1284 O O . PRO A 1 164 ? 6.329 19.717 38.831 1.00 31.88 164 PRO A O 1
ATOM 1287 N N . HIS A 1 165 ? 4.870 18.024 38.729 1.00 29.89 165 HIS A N 1
ATOM 1288 C CA . HIS A 1 165 ? 5.729 17.115 37.963 1.00 29.89 165 HIS A CA 1
ATOM 1289 C C . HIS A 1 165 ? 5.189 16.778 36.569 1.00 29.89 165 HIS A C 1
ATOM 1291 O O . HIS A 1 165 ? 5.836 16.027 35.840 1.00 29.89 165 HIS A O 1
ATOM 1297 N N . ALA A 1 166 ? 4.058 17.363 36.160 1.00 34.34 166 ALA A N 1
ATOM 1298 C CA . ALA A 1 166 ? 3.624 17.280 34.772 1.00 34.34 166 ALA A CA 1
ATOM 1299 C C . ALA A 1 166 ? 4.647 18.020 33.894 1.00 34.34 166 ALA A C 1
ATOM 1301 O O . ALA A 1 166 ? 4.835 19.232 34.023 1.00 34.34 166 ALA A O 1
ATOM 1302 N N . ARG A 1 167 ? 5.350 17.290 33.021 1.00 36.09 167 ARG A N 1
ATOM 1303 C CA . ARG A 1 167 ? 6.234 17.897 32.020 1.00 36.09 167 ARG A CA 1
ATOM 1304 C C . ARG A 1 167 ? 5.361 18.676 31.038 1.00 36.09 167 ARG A C 1
ATOM 1306 O O . ARG A 1 167 ? 4.648 18.088 30.234 1.00 36.09 167 ARG A O 1
ATOM 1313 N N . VAL A 1 168 ? 5.393 20.001 31.144 1.00 36.56 168 VAL A N 1
ATOM 1314 C CA . VAL A 1 168 ? 4.616 20.904 30.290 1.00 36.56 168 VAL A CA 1
ATOM 1315 C C . VAL A 1 168 ? 5.345 21.055 28.957 1.00 36.56 168 VAL A C 1
ATOM 1317 O O . VAL A 1 168 ? 6.447 21.598 28.911 1.00 36.56 168 VAL A O 1
ATOM 1320 N N . ALA A 1 169 ? 4.732 20.583 27.874 1.00 36.97 169 ALA A N 1
ATOM 1321 C CA . ALA A 1 169 ? 5.095 21.008 26.529 1.00 36.97 169 ALA A CA 1
ATOM 1322 C C . ALA A 1 169 ? 4.153 22.154 26.139 1.00 36.97 169 ALA A C 1
ATOM 1324 O O . ALA A 1 169 ? 2.968 21.933 25.896 1.00 36.97 169 ALA A O 1
ATOM 1325 N N . GLU A 1 170 ? 4.655 23.389 26.114 1.00 38.91 170 GLU A N 1
ATOM 1326 C CA . GLU A 1 170 ? 3.909 24.512 25.542 1.00 38.91 170 GLU A CA 1
ATOM 1327 C C . GLU A 1 170 ? 3.962 24.387 24.016 1.00 38.91 170 GLU A C 1
ATOM 1329 O O . GLU A 1 170 ? 4.977 24.678 23.384 1.00 38.91 170 GLU A O 1
ATOM 1334 N N . VAL A 1 171 ? 2.875 23.899 23.422 1.00 41.28 171 VAL A N 1
ATOM 1335 C CA . VAL A 1 171 ? 2.703 23.880 21.969 1.00 41.28 171 VAL A CA 1
ATOM 1336 C C . VAL A 1 171 ? 1.730 25.002 21.607 1.00 41.28 171 VAL A C 1
ATOM 1338 O O . VAL A 1 171 ? 0.608 24.997 22.118 1.00 41.28 171 VAL A O 1
ATOM 1341 N N . PRO A 1 172 ? 2.108 25.966 20.748 1.00 39.31 172 PRO A N 1
ATOM 1342 C CA . PRO A 1 172 ? 1.162 26.953 20.249 1.00 39.31 172 PRO A CA 1
ATOM 1343 C C . PRO A 1 172 ? 0.112 26.238 19.390 1.00 39.31 172 PRO A C 1
ATOM 1345 O O . PRO A 1 172 ? 0.399 25.779 18.284 1.00 39.31 172 PRO A O 1
ATOM 1348 N N . LEU A 1 173 ? -1.106 26.113 19.917 1.00 44.25 173 LEU A N 1
ATOM 1349 C CA . LEU A 1 173 ? -2.255 25.618 19.166 1.00 44.25 173 LEU A CA 1
ATOM 1350 C C . LEU A 1 173 ? -2.613 26.668 18.105 1.00 44.25 173 LEU A C 1
ATOM 1352 O O . LEU A 1 173 ? -3.119 27.744 18.417 1.00 44.25 173 LEU A O 1
ATOM 1356 N N . MET A 1 174 ? -2.298 26.374 16.845 1.00 38.72 174 MET A N 1
ATOM 1357 C CA . MET A 1 174 ? -2.629 27.232 15.706 1.00 38.72 174 MET A CA 1
ATOM 1358 C C . MET A 1 174 ? -4.146 27.203 15.447 1.00 38.72 174 MET A C 1
ATOM 1360 O O . MET A 1 174 ? -4.663 26.211 14.943 1.00 38.72 174 MET A O 1
ATOM 1364 N N . GLU A 1 175 ? -4.831 28.293 15.806 1.00 38.09 175 GLU A N 1
ATOM 1365 C CA . GLU A 1 175 ? -6.122 28.815 15.301 1.00 38.09 175 GLU A CA 1
ATOM 1366 C C . GLU A 1 175 ? -7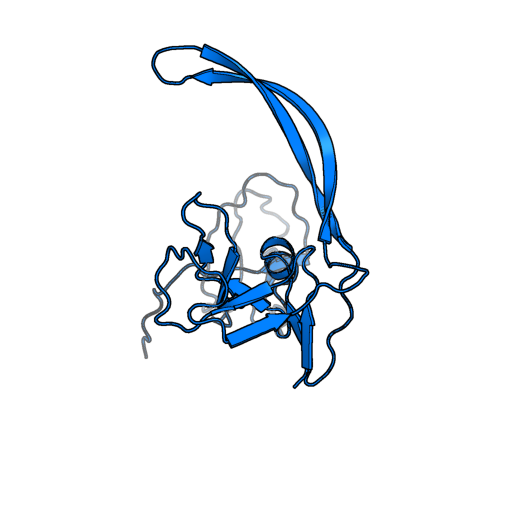.132 27.836 14.661 1.00 38.09 175 GLU A C 1
ATOM 1368 O O . GLU A 1 175 ? -7.711 28.106 13.605 1.00 38.09 175 GLU A O 1
ATOM 1373 N N . ARG A 1 176 ? -7.441 26.712 15.310 1.00 42.22 176 ARG A N 1
ATOM 1374 C CA . ARG A 1 176 ? -8.679 25.973 15.028 1.00 42.22 176 ARG A CA 1
ATOM 1375 C C . ARG A 1 176 ? -9.470 25.788 16.310 1.00 42.22 176 ARG A C 1
ATOM 1377 O O . ARG A 1 176 ? -8.901 25.591 17.376 1.00 42.22 176 ARG A O 1
ATOM 1384 N N . GLY A 1 177 ? -10.789 25.942 16.195 1.00 47.59 177 GLY A N 1
ATOM 1385 C CA . GLY A 1 177 ? -11.737 25.855 17.303 1.00 47.59 177 GLY A CA 1
ATOM 1386 C C . GLY A 1 177 ? -11.733 24.464 17.924 1.00 47.59 177 GLY A C 1
ATOM 1387 O O . GLY A 1 177 ? -12.449 23.584 17.460 1.00 47.59 177 GLY A O 1
ATOM 1388 N N . HIS A 1 178 ? -10.895 24.288 18.938 1.00 56.81 178 HIS A N 1
ATOM 1389 C CA . HIS A 1 178 ? -10.825 23.093 19.766 1.00 56.81 178 HIS A CA 1
ATOM 1390 C C . HIS A 1 178 ? -11.735 23.251 20.982 1.00 56.81 178 HIS A C 1
ATOM 1392 O O . HIS A 1 178 ? -11.889 24.355 21.517 1.00 56.81 178 HIS A O 1
ATOM 1398 N N . HIS A 1 179 ? -12.337 22.147 21.410 1.00 52.50 179 HIS A N 1
ATOM 1399 C CA . HIS A 1 179 ? -13.269 22.097 22.529 1.00 52.50 179 HIS A CA 1
ATOM 1400 C C . HIS A 1 179 ? -12.700 21.258 23.684 1.00 52.50 179 HIS A C 1
ATOM 1402 O O . HIS A 1 179 ? -11.756 20.484 23.526 1.00 52.50 179 HIS A O 1
ATOM 1408 N N . GLU A 1 180 ? -13.257 21.442 24.881 1.00 46.00 180 GLU A N 1
ATOM 1409 C CA . GLU A 1 180 ? -12.897 20.638 26.052 1.00 46.00 180 GLU A CA 1
ATOM 1410 C C . GLU A 1 180 ? -13.122 19.147 25.787 1.00 46.00 180 GLU A C 1
ATOM 1412 O O . GLU A 1 180 ? -14.174 18.765 25.276 1.00 46.00 180 GLU A O 1
ATOM 1417 N N . GLY A 1 181 ? -12.159 18.304 26.166 1.00 46.91 181 GLY A N 1
ATOM 1418 C CA . GLY A 1 181 ? -12.265 16.855 25.985 1.00 46.91 181 GLY A CA 1
ATOM 1419 C C . GLY A 1 181 ? -11.885 16.340 24.594 1.00 46.91 181 GLY A C 1
ATOM 1420 O O . GLY A 1 181 ? -11.901 15.123 24.389 1.00 46.91 181 GLY A O 1
ATOM 1421 N N . ASP A 1 182 ? -11.491 17.217 23.664 1.00 50.81 182 ASP A N 1
ATOM 1422 C CA . ASP A 1 182 ? -10.843 16.794 22.422 1.00 50.81 182 ASP A CA 1
ATOM 1423 C C . ASP A 1 182 ? -9.612 15.925 22.763 1.00 50.81 182 ASP A C 1
ATOM 1425 O O . ASP A 1 182 ? -8.781 16.281 23.610 1.00 50.81 182 ASP A O 1
ATOM 1429 N N . ARG A 1 183 ? -9.510 14.755 22.119 1.00 49.03 183 ARG A N 1
ATOM 1430 C CA . ARG A 1 183 ? -8.398 13.815 22.317 1.00 49.03 183 ARG A CA 1
ATOM 1431 C C . ARG A 1 183 ? -7.331 14.025 21.260 1.00 49.03 183 ARG A C 1
ATOM 1433 O O . ARG A 1 183 ? -7.636 14.085 20.070 1.00 49.03 183 ARG A O 1
ATOM 1440 N N . PHE A 1 184 ? -6.078 14.037 21.696 1.00 50.94 184 PHE A N 1
ATOM 1441 C CA . PHE A 1 184 ? -4.930 14.137 20.806 1.00 50.94 184 PHE A CA 1
ATOM 1442 C C . PHE A 1 184 ? -3.909 13.070 21.161 1.00 50.94 184 PHE A C 1
ATOM 1444 O O . PHE A 1 184 ? -3.680 12.768 22.332 1.00 50.94 184 PHE A O 1
ATOM 1451 N N . ARG A 1 185 ? -3.254 12.540 20.131 1.00 42.38 185 ARG A N 1
ATOM 1452 C CA . ARG A 1 185 ? -2.087 11.680 20.290 1.00 42.38 185 ARG A CA 1
ATOM 1453 C C . ARG A 1 185 ? -0.850 12.522 20.017 1.00 42.38 185 ARG A C 1
ATOM 1455 O O . ARG A 1 185 ? -0.651 12.981 18.891 1.00 42.38 185 ARG A O 1
ATOM 1462 N N . LEU A 1 186 ? -0.043 12.762 21.048 1.00 45.31 186 LEU A N 1
ATOM 1463 C CA . LEU A 1 186 ? 1.245 13.429 20.880 1.00 45.31 186 LEU A CA 1
ATOM 1464 C C . LEU A 1 186 ? 2.266 12.372 20.461 1.00 45.31 186 LEU A C 1
ATOM 1466 O O . LEU A 1 186 ? 2.644 11.502 21.239 1.00 45.31 186 LEU A O 1
ATOM 1470 N N . VAL A 1 187 ? 2.676 12.434 19.197 1.00 37.59 187 VAL A N 1
ATOM 1471 C CA . VAL A 1 187 ? 3.705 11.552 18.646 1.00 37.59 187 VAL A CA 1
ATOM 1472 C C . VAL A 1 187 ? 5.052 12.243 18.827 1.00 37.59 187 VAL A C 1
ATOM 1474 O O . VAL A 1 187 ? 5.304 13.294 18.232 1.00 37.59 187 VAL A O 1
ATOM 1477 N N . PHE A 1 188 ? 5.923 11.679 19.662 1.00 38.00 188 PHE A N 1
ATOM 1478 C CA . PHE A 1 188 ? 7.273 12.206 19.841 1.00 38.00 188 PHE A CA 1
ATOM 1479 C C . PHE A 1 188 ? 8.134 11.838 18.628 1.00 38.00 188 PHE A C 1
ATOM 1481 O O . PHE A 1 188 ? 8.458 10.676 18.398 1.00 38.00 188 PHE A O 1
ATOM 1488 N N . ALA A 1 189 ? 8.529 12.836 17.837 1.00 27.11 189 ALA A N 1
ATOM 1489 C CA . ALA A 1 189 ? 9.450 12.632 16.726 1.00 27.11 189 ALA A CA 1
ATOM 1490 C C . ALA A 1 189 ? 10.907 12.533 17.232 1.00 27.11 189 ALA A C 1
ATOM 1492 O O . ALA A 1 189 ? 11.582 13.549 17.381 1.00 27.11 189 ALA A O 1
ATOM 1493 N N . GLY A 1 190 ? 11.392 11.306 17.458 1.00 30.83 190 GLY A N 1
ATOM 1494 C CA . GLY A 1 190 ? 12.818 10.940 17.415 1.00 30.83 190 GLY A CA 1
ATOM 1495 C C . GLY A 1 190 ? 13.691 11.180 18.664 1.00 30.83 190 GLY A C 1
ATOM 1496 O O . GLY A 1 190 ? 13.929 12.307 19.091 1.00 30.83 190 GLY A O 1
ATOM 1497 N N . ASP A 1 191 ? 14.247 10.075 19.180 1.00 33.75 191 ASP A N 1
ATOM 1498 C CA . ASP A 1 191 ? 15.594 9.841 19.749 1.00 33.75 191 ASP A CA 1
ATOM 1499 C C . ASP A 1 191 ? 16.266 10.827 20.722 1.00 33.75 191 ASP A C 1
ATOM 1501 O O . ASP A 1 191 ? 17.474 10.740 20.957 1.00 33.75 191 ASP A O 1
ATOM 1505 N N . ARG A 1 192 ? 15.535 11.723 21.391 1.00 33.47 192 ARG A N 1
ATOM 1506 C CA . ARG A 1 192 ? 16.112 12.515 22.496 1.00 33.47 192 ARG A CA 1
ATOM 1507 C C . ARG A 1 192 ? 15.274 12.530 23.765 1.00 33.47 192 ARG A C 1
ATOM 1509 O O . ARG A 1 192 ? 14.998 13.582 24.322 1.00 33.47 192 ARG A O 1
ATOM 1516 N N . PHE A 1 193 ? 15.033 11.348 24.317 1.00 34.31 193 PHE A N 1
ATOM 1517 C CA . PHE A 1 193 ? 15.137 11.196 25.766 1.00 34.31 193 PHE A CA 1
ATOM 1518 C C . PHE A 1 193 ? 16.175 10.126 26.067 1.00 34.31 193 PHE A C 1
ATOM 1520 O O . PHE A 1 193 ? 15.889 8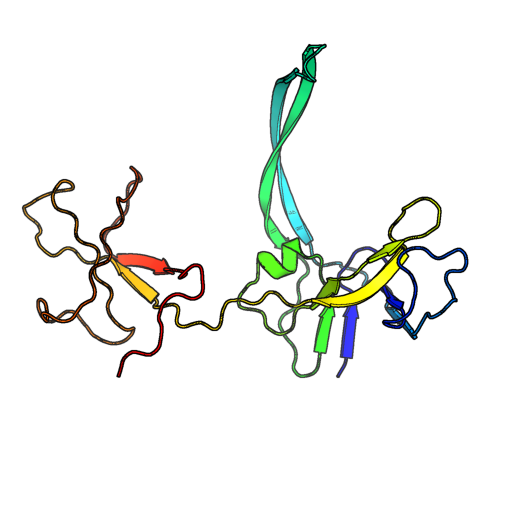.938 26.172 1.00 34.31 193 PHE A O 1
ATOM 1527 N N . GLY A 1 194 ? 17.427 10.573 26.195 1.00 25.83 194 GLY A N 1
ATOM 1528 C CA . GLY A 1 194 ? 18.423 9.776 26.886 1.00 25.83 194 GLY A CA 1
ATOM 1529 C C . GLY A 1 194 ? 17.843 9.376 28.238 1.00 25.83 194 GLY A C 1
ATOM 1530 O O . GLY A 1 194 ? 17.334 10.231 28.965 1.00 25.83 194 GLY A O 1
ATOM 1531 N N . ARG A 1 195 ? 17.899 8.078 28.554 1.00 32.69 195 ARG A N 1
ATOM 1532 C CA . ARG A 1 195 ? 17.697 7.589 29.919 1.00 32.69 195 ARG A CA 1
ATOM 1533 C C . ARG A 1 195 ? 18.495 8.488 30.861 1.00 32.69 195 ARG A C 1
ATOM 1535 O O . ARG A 1 195 ? 19.724 8.437 30.863 1.00 32.69 195 ARG A O 1
ATOM 1542 N N . MET A 1 196 ? 17.807 9.291 31.658 1.00 27.75 196 MET A N 1
ATOM 1543 C CA . MET A 1 196 ? 18.391 9.911 32.834 1.00 27.75 196 MET A CA 1
ATOM 1544 C C . MET A 1 196 ? 17.681 9.320 34.042 1.00 27.75 196 MET A C 1
ATOM 1546 O O . MET A 1 196 ? 16.455 9.305 34.097 1.00 27.75 196 MET A O 1
ATOM 1550 N N . ARG A 1 197 ? 18.520 8.727 34.893 1.00 29.77 197 ARG A N 1
ATOM 1551 C CA . ARG A 1 197 ? 18.210 8.047 36.151 1.00 29.77 197 ARG A CA 1
ATOM 1552 C C . ARG A 1 197 ? 17.297 8.852 37.063 1.00 29.77 197 ARG A C 1
ATOM 1554 O O . ARG A 1 197 ? 17.427 10.095 37.055 1.00 29.77 197 ARG A O 1
#